Protein 3NYY (pdb70)

B-factor: mean 22.23, std 12.71, range [7.68, 102.56]

InterPro domains:
  IPR011055 Duplicated hybrid motif [G3DSA:2.70.70.10] (121-272)
  IPR011055 Duplicated hybrid motif [SSF51261] (143-265)
  IPR016047 M23ase, beta-sheet core domain [PF01551] (151-251)
  IPR048476 LytM, N-terminal domain [PF21640] (31-117)
  IPR050570 Bacterial cell wall metabolism enzyme [PTHR21666] (142-266)

Nearest PDB structures (foldseek):
  3nyy-assembly1_A-2  TM=1.004E+00  e=1.705E-50  Mediterraneibacter gnavus ATCC 29149
  7e64-assembly1_A  TM=7.659E-01  e=3.074E-07  Campylobacter jejuni
  6jmx-assembly1_A  TM=7.590E-01  e=5.871E-07  Campylobacter jejuni
  6jn7-assembly2_B  TM=7.283E-01  e=4.921E-07  Campylobacter jejuni
  2hsi-assembly1_A  TM=8.141E-01  e=5.490E-06  Pseudomonas aeruginosa PAO1

Foldseek 3Di:
DADPLNCLVDQNQPDVLQQLLDDDPVLVLLLVDPQNLQQSLLQVCCCSVVHDNDDDSDPVSSVVSCVVQVPRPSVVNRSLVSCQLAVLDQAQFWADEPDPDDRDKDWDQPCCCVPPHPCVVNDEIKMDPPQAAPFIWTWARKFFWADFFQDQAFATKTWGQHPSGKIKIKGAHLFADPHDGGDTDHGGHTGGIFAGHNDPHNDHDPDTDIIGIWIWHDDPNDTHTGYNVSSSSSRVVSHHYDHRD

Radius of gyration: 18.39 Å; Cα contacts (8 Å, |Δi|>4): 548; chains: 1; bounding box: 36×37×50 Å

Structure (mmCIF, N/CA/C/O backbone):
data_3NYY
#
_entry.id   3NYY
#
_cell.length_a   91.336
_cell.length_b   61.572
_cell.length_c   52.804
_cell.angle_alpha   90.000
_cell.angle_beta   108.500
_cell.angle_gamma   90.000
#
_symmetry.space_group_name_H-M   'C 1 2 1'
#
loop_
_entity.id
_entity.type
_entity.pdbx_description
1 polymer 'Putative glycyl-glycine endopeptidase lytM'
2 non-polymer 'NONAETHYLENE GLYCOL'
3 non-polymer 'SULFATE ION'
4 water water
#
loop_
_atom_site.group_PDB
_atom_site.id
_atom_site.type_symbol
_atom_site.label_atom_id
_atom_site.label_alt_id
_atom_site.label_comp_id
_atom_site.label_asym_id
_atom_site.label_entity_id
_atom_site.label_seq_id
_atom_site.pdbx_PDB_ins_code
_atom_site.Cartn_x
_atom_site.Cartn_y
_atom_site.Cartn_z
_atom_site.occupancy
_atom_site.B_iso_or_equiv
_atom_site.auth_seq_id
_atom_site.auth_comp_id
_atom_site.auth_asym_id
_atom_site.auth_atom_id
_atom_site.pdbx_PDB_model_num
ATOM 1 N N . GLY A 1 1 ? 31.888 49.187 26.743 1.00 29.20 0 GLY A N 1
ATOM 2 C CA . GLY A 1 1 ? 31.475 48.366 25.567 1.00 24.22 0 GLY A CA 1
ATOM 3 C C . GLY A 1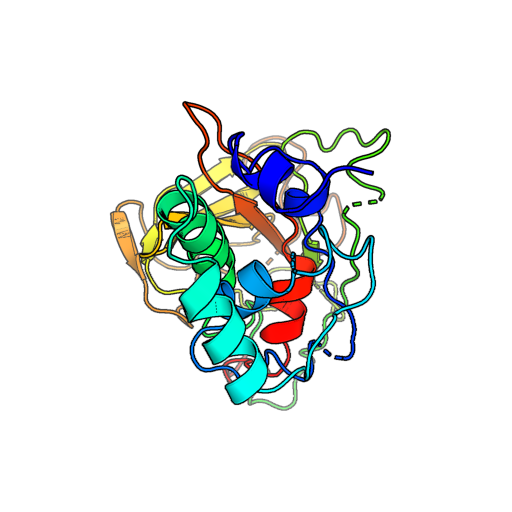 1 ? 30.152 48.847 25.027 1.00 22.69 0 GLY A C 1
ATOM 4 O O . GLY A 1 1 ? 29.567 49.788 25.565 1.00 22.58 0 GLY A O 1
ATOM 5 N N . VAL A 1 2 ? 29.674 48.197 23.970 1.00 19.87 29 VAL A N 1
ATOM 6 C CA . VAL A 1 2 ? 28.364 48.484 23.420 1.00 18.42 29 VAL A CA 1
ATOM 7 C C . VAL A 1 2 ? 27.696 47.128 23.269 1.00 18.77 29 VAL A C 1
ATOM 8 O O . VAL A 1 2 ? 28.176 46.264 22.550 1.00 18.83 29 VAL A O 1
ATOM 12 N N . SER A 1 3 ? 26.588 46.933 23.983 1.00 14.97 30 SER A N 1
ATOM 13 C CA . SER A 1 3 ? 25.940 45.641 24.004 1.00 13.21 30 SER A CA 1
ATOM 14 C C . SER A 1 3 ? 25.172 45.331 22.721 1.00 13.21 30 SER A C 1
ATOM 15 O O . SER A 1 3 ? 24.841 46.249 21.976 1.00 13.50 30 SER A O 1
ATOM 18 N N . GLY A 1 4 ? 24.902 44.049 22.503 1.00 15.40 31 GLY A N 1
ATOM 19 C CA . GLY A 1 4 ? 24.073 43.621 21.405 1.00 13.98 31 GLY A CA 1
ATOM 20 C C . GLY A 1 4 ? 22.731 44.355 21.371 1.00 15.60 31 GLY A C 1
ATOM 21 O O . GLY A 1 4 ? 22.283 44.848 20.325 1.00 15.69 31 GLY A O 1
ATOM 22 N N . PHE A 1 5 ? 22.095 44.488 22.540 1.00 14.40 32 PHE A N 1
ATOM 23 C CA . PHE A 1 5 ? 20.861 45.254 22.617 1.00 12.82 32 PHE A CA 1
ATOM 24 C C . PHE A 1 5 ? 21.052 46.685 22.085 1.00 12.86 32 PHE A C 1
ATOM 25 O O . PHE A 1 5 ? 20.237 47.194 21.325 1.00 16.88 32 PHE A O 1
ATOM 33 N N . GLN A 1 6 ? 22.109 47.348 22.527 1.00 15.55 33 GLN A N 1
ATOM 34 C CA . GLN A 1 6 ? 22.341 48.737 22.111 1.00 14.71 33 GLN A CA 1
ATOM 35 C C . GLN A 1 6 ? 22.567 48.818 20.588 1.00 15.13 33 GLN A C 1
ATOM 36 O O . GLN A 1 6 ? 22.099 49.748 19.949 1.00 16.20 33 GLN A O 1
ATOM 42 N N . ARG A 1 7 ? 23.254 47.828 20.038 1.00 15.54 34 ARG A N 1
ATOM 43 C CA . ARG A 1 7 ? 23.606 47.834 18.631 1.00 13.95 34 ARG A CA 1
ATOM 44 C C . ARG A 1 7 ? 22.348 47.648 17.824 1.00 16.42 34 ARG A C 1
ATOM 45 O O . ARG A 1 7 ? 22.205 48.235 16.772 1.00 17.15 34 ARG A O 1
ATOM 53 N N . LEU A 1 8 ? 21.413 46.886 18.356 1.00 15.13 35 LEU A N 1
ATOM 54 C CA . LEU A 1 8 ? 20.212 46.530 17.635 1.00 17.77 35 LEU A CA 1
ATOM 55 C C . LEU A 1 8 ? 19.235 47.721 17.590 1.00 18.89 35 LEU A C 1
ATOM 56 O O . LEU A 1 8 ? 18.328 47.703 16.773 1.00 21.09 35 LEU A O 1
ATOM 61 N N . GLN A 1 9 ? 19.462 48.764 18.388 1.00 17.18 36 GLN A N 1
ATOM 62 C CA . GLN A 1 9 ? 18.583 49.964 18.423 1.00 19.81 36 GLN A CA 1
ATOM 63 C C . GLN A 1 9 ? 18.843 50.917 17.285 1.00 22.36 36 GLN A C 1
ATOM 64 O O . GLN A 1 9 ? 18.052 51.828 17.071 1.00 25.15 36 GLN A O 1
ATOM 70 N N . LYS A 1 10 ? 19.961 50.735 16.569 1.00 22.82 37 LYS A N 1
ATOM 71 C CA . LYS A 1 10 ? 20.303 51.577 15.410 1.00 22.97 37 LYS A CA 1
ATOM 72 C C . LYS A 1 10 ? 20.436 50.665 14.167 1.00 18.67 37 LYS A C 1
ATOM 73 O O . LYS A 1 10 ? 20.693 49.476 14.291 1.00 16.50 37 LYS A O 1
ATOM 79 N N . PRO A 1 11 ? 20.266 51.220 12.953 1.00 20.98 38 PRO A N 1
ATOM 80 C CA . PRO A 1 11 ? 20.458 50.389 11.763 1.00 17.44 38 PRO A CA 1
ATOM 81 C C . PRO A 1 11 ? 21.829 49.714 11.796 1.00 13.66 38 PRO A C 1
ATOM 82 O O . PRO A 1 11 ? 22.855 50.356 12.148 1.00 15.28 38 PRO A O 1
ATOM 86 N N . VAL A 1 12 ? 21.848 48.417 11.493 1.00 14.88 39 VAL A N 1
ATOM 87 C CA . VAL A 1 12 ? 23.066 47.638 11.737 1.00 14.88 39 VAL A CA 1
ATOM 88 C C . VAL A 1 12 ? 24.040 47.653 10.564 1.00 14.29 39 VAL A C 1
ATOM 89 O O . VAL A 1 12 ? 25.239 47.563 10.769 1.00 12.62 39 VAL A O 1
ATOM 93 N N . VAL A 1 13 ? 23.544 47.817 9.335 1.00 14.86 40 VAL A N 1
ATOM 94 C CA . VAL A 1 13 ? 24.395 47.677 8.130 1.00 12.81 40 VAL A CA 1
ATOM 95 C C . VAL A 1 13 ? 25.601 48.618 8.128 1.00 14.43 40 VAL A C 1
ATOM 96 O O . VAL A 1 13 ? 26.713 48.189 7.787 1.00 17.97 40 VAL A O 1
ATOM 100 N N . SER A 1 14 ? 25.423 49.867 8.548 1.00 14.50 41 SER A N 1
ATOM 101 C CA . SER A 1 14 ? 26.540 50.822 8.576 1.00 15.54 41 SER A CA 1
ATOM 102 C C . SER A 1 14 ? 27.432 50.755 9.807 1.00 16.17 41 SER A C 1
ATOM 103 O O . SER A 1 14 ? 28.438 51.488 9.883 1.00 18.06 41 SER A O 1
ATOM 106 N N . GLN A 1 15 ? 27.136 49.868 10.756 1.00 14.81 42 GLN A N 1
ATOM 107 C CA . GLN A 1 15 ? 28.000 49.741 11.931 1.00 12.18 42 GLN A CA 1
ATOM 108 C C . GLN A 1 15 ? 29.297 49.044 11.513 1.00 12.73 42 GLN A C 1
ATOM 109 O O . GLN A 1 15 ? 29.272 47.981 10.891 1.00 12.87 42 GLN A O 1
ATOM 115 N N . PRO A 1 16 ? 30.441 49.645 11.856 1.00 12.62 43 PRO A N 1
ATOM 116 C CA . PRO A 1 16 ? 31.715 49.068 11.409 1.00 14.44 43 PRO A CA 1
ATOM 117 C C . PRO A 1 16 ? 31.922 47.590 11.771 1.00 15.83 43 PRO A C 1
ATOM 118 O O . PRO A 1 16 ? 32.461 46.829 10.941 1.00 14.41 43 PRO A O 1
ATOM 122 N N . ASP A 1 17 ? 31.519 47.148 12.970 1.00 13.69 44 ASP A N 1
ATOM 123 C CA . ASP A 1 17 ? 31.732 45.755 13.329 1.00 12.47 44 ASP A CA 1
ATOM 124 C C . ASP A 1 17 ? 30.840 44.801 12.498 1.00 13.11 44 ASP A C 1
ATOM 125 O O . ASP A 1 17 ? 31.268 43.708 12.180 1.00 15.02 44 ASP A O 1
ATOM 130 N N . PHE A 1 18 ? 29.629 45.220 12.130 1.00 12.13 45 PHE A N 1
ATOM 131 C CA . PHE A 1 18 ? 28.836 44.431 11.220 1.00 11.11 45 PHE A CA 1
ATOM 132 C C . PHE A 1 18 ? 29.509 44.351 9.844 1.00 10.64 45 PHE A C 1
ATOM 133 O O . PHE A 1 18 ? 29.616 43.273 9.241 1.00 11.58 45 PHE A O 1
ATOM 141 N N . ARG A 1 19 ? 29.960 45.482 9.346 1.00 10.70 46 ARG A N 1
ATOM 142 C CA . ARG A 1 19 ? 30.573 45.488 8.016 1.00 11.17 46 ARG A CA 1
ATOM 143 C C . ARG A 1 19 ? 31.784 44.587 7.931 1.00 11.54 46 ARG A C 1
ATOM 144 O O . ARG A 1 19 ? 32.042 43.969 6.890 1.00 11.79 46 ARG A O 1
ATOM 152 N N . ARG A 1 20 ? 32.529 44.523 9.042 1.00 11.57 47 ARG A N 1
ATOM 153 C CA . ARG A 1 20 ? 33.732 43.682 9.093 1.00 11.98 47 ARG A CA 1
ATOM 154 C C . ARG A 1 20 ? 33.461 42.170 9.092 1.00 13.02 47 ARG A C 1
ATOM 155 O O . ARG A 1 20 ? 34.306 41.395 8.661 1.00 13.31 47 ARG A O 1
ATOM 163 N N . GLN A 1 21 ? 32.282 41.754 9.571 1.00 10.22 48 GLN A N 1
ATOM 164 C CA . GLN A 1 21 ? 31.834 40.353 9.585 1.00 10.19 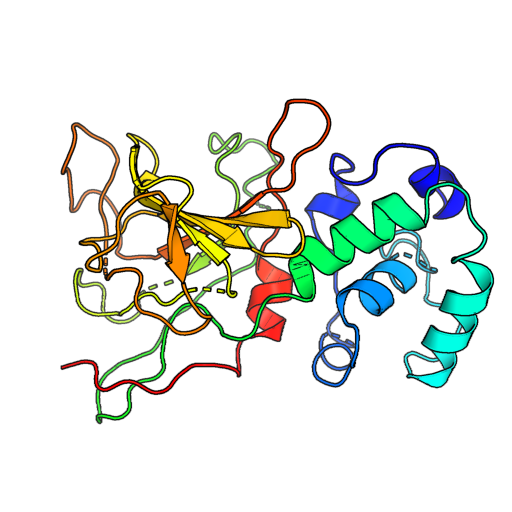48 GLN A CA 1
ATOM 165 C C . GLN A 1 21 ? 32.770 39.458 10.377 1.00 13.63 48 GLN A C 1
ATOM 166 O O . GLN A 1 21 ? 33.345 38.539 9.834 1.00 14.94 48 GLN A O 1
ATOM 172 N N . PRO A 1 22 ? 32.963 39.751 11.675 1.00 13.16 49 PRO A N 1
ATOM 173 C CA . PRO A 1 22 ? 33.989 38.999 12.440 1.00 13.93 49 PRO A CA 1
ATOM 174 C C . PRO A 1 22 ? 33.500 37.573 12.729 1.00 13.91 49 PRO A C 1
ATOM 175 O O . PRO A 1 22 ? 32.581 37.400 13.508 1.00 14.93 49 PRO A O 1
ATOM 179 N N . VAL A 1 23 ? 34.163 36.574 12.161 1.00 14.77 50 VAL A N 1
ATOM 180 C CA . VAL A 1 23 ? 33.746 35.167 12.332 1.00 14.42 50 VAL A CA 1
ATOM 181 C C . VAL A 1 23 ? 34.974 34.344 12.684 1.00 17.73 50 VAL A C 1
ATOM 182 O O . VAL A 1 23 ? 35.870 34.176 11.845 1.00 18.87 50 VAL A O 1
ATOM 186 N N . SER A 1 24 ? 35.010 33.870 13.923 1.00 18.84 51 SER A N 1
ATOM 187 C CA . SER A 1 24 ? 36.044 32.972 14.418 1.00 22.52 51 SER A CA 1
ATOM 188 C C . SER A 1 24 ? 36.113 31.643 13.683 1.00 22.01 51 SER A C 1
ATOM 189 O O . SER A 1 24 ? 35.185 31.225 13.028 1.00 19.94 51 SER A O 1
ATOM 192 N N . GLU A 1 25 ? 37.224 30.936 13.817 1.00 24.32 52 GLU A N 1
ATOM 193 C CA . GLU A 1 25 ? 37.311 29.630 13.135 1.00 26.57 52 GLU A CA 1
ATOM 194 C C . GLU A 1 25 ? 36.283 28.616 13.693 1.00 23.31 52 GLU A C 1
ATOM 195 O O . GLU A 1 25 ? 35.731 27.815 12.929 1.00 24.01 52 GLU A O 1
ATOM 201 N N . THR A 1 26 ? 36.004 28.676 14.995 1.00 23.71 53 THR A N 1
ATOM 202 C CA . THR A 1 26 ? 34.957 27.832 15.624 1.00 26.03 53 THR A CA 1
ATOM 203 C C . THR A 1 26 ? 33.617 28.043 14.932 1.00 25.22 53 THR A C 1
ATOM 204 O O . THR A 1 26 ? 32.916 27.096 14.552 1.00 24.39 53 THR A O 1
ATOM 221 N N . GLN A 1 28 ? 33.257 29.423 11.896 1.00 17.38 55 GLN A N 1
ATOM 222 C CA . GLN A 1 28 ? 33.330 28.992 10.492 1.00 19.69 55 GLN A CA 1
ATOM 223 C C . GLN A 1 28 ? 33.026 27.501 10.335 1.00 20.32 55 GLN A C 1
ATOM 224 O O . GLN A 1 28 ? 32.298 27.108 9.443 1.00 23.62 55 GLN A O 1
ATOM 230 N N . VAL A 1 29 ? 33.555 26.688 11.240 1.00 20.42 56 VAL A N 1
ATOM 231 C CA . VAL A 1 29 ? 33.269 25.267 11.204 1.00 22.61 56 VAL A CA 1
ATOM 232 C C . VAL A 1 29 ? 31.780 25.045 11.425 1.00 22.47 56 VAL A C 1
ATOM 233 O O . VAL A 1 29 ? 31.150 24.274 10.702 1.00 24.00 56 VAL A O 1
ATOM 237 N N . TYR A 1 30 ? 31.203 25.779 12.386 1.00 21.01 57 TYR A N 1
ATOM 238 C CA . TYR A 1 30 ? 29.788 25.584 12.700 1.00 20.02 57 TYR A CA 1
ATOM 239 C C . TYR A 1 30 ? 28.918 25.973 11.526 1.00 19.94 57 TYR A C 1
ATOM 240 O O . TYR A 1 30 ? 27.952 25.282 11.199 1.00 19.54 57 TYR A O 1
ATOM 249 N N . LEU A 1 31 ? 29.241 27.093 10.888 1.00 17.81 58 LEU A N 1
ATOM 250 C CA . LEU A 1 31 ? 28.381 27.651 9.831 1.00 19.10 58 LEU A CA 1
ATOM 251 C C . LEU A 1 31 ? 28.234 26.737 8.622 1.00 22.49 58 LEU A C 1
ATOM 252 O O . LEU A 1 31 ? 27.177 26.701 8.011 1.00 23.07 58 LEU A O 1
ATOM 257 N N . LYS A 1 32 ? 29.255 25.950 8.339 1.00 25.55 59 LYS A N 1
ATOM 258 C CA . LYS A 1 32 ? 29.179 25.019 7.196 1.00 29.77 59 LYS A CA 1
ATOM 259 C C . LYS A 1 32 ? 28.066 23.971 7.344 1.00 29.29 59 LYS A C 1
ATOM 260 O O . LYS A 1 32 ? 27.630 23.406 6.332 1.00 34.31 59 LYS A O 1
ATOM 266 N N . GLN A 1 33 ? 27.650 23.698 8.584 1.00 26.18 60 GLN A N 1
ATOM 267 C CA A GLN A 1 33 ? 26.603 22.705 8.841 0.50 26.47 60 GLN A CA 1
ATOM 268 C CA B GLN A 1 33 ? 26.621 22.697 8.896 0.50 26.59 60 GLN A CA 1
ATOM 269 C C . GLN A 1 33 ? 25.272 23.321 9.257 1.00 24.86 60 GLN A C 1
ATOM 270 O O . GLN A 1 33 ? 24.325 22.607 9.577 1.00 25.30 60 GLN A O 1
ATOM 281 N N . ALA A 1 34 ? 25.177 24.658 9.249 1.00 22.06 61 ALA A N 1
ATOM 282 C CA . ALA A 1 34 ? 24.004 25.325 9.774 1.00 19.64 61 ALA A CA 1
ATOM 283 C C . ALA A 1 34 ? 22.945 25.429 8.695 1.00 20.11 61 ALA A C 1
ATOM 284 O O . ALA A 1 34 ? 23.255 25.814 7.600 1.00 22.49 61 ALA A O 1
ATOM 286 N N . ALA A 1 35 ? 21.692 25.154 9.053 1.00 21.13 62 ALA A N 1
ATOM 287 C CA . ALA A 1 35 ? 20.589 25.266 8.113 1.00 22.84 62 ALA A CA 1
ATOM 288 C C . ALA A 1 35 ? 20.316 26.725 7.735 1.00 21.42 62 ALA A C 1
ATOM 289 O O . ALA A 1 35 ? 19.896 27.014 6.627 1.00 19.27 62 ALA A O 1
ATOM 291 N N . ASP A 1 36 ? 20.542 27.632 8.681 1.00 18.09 63 ASP A N 1
ATOM 292 C CA . ASP A 1 36 ? 20.185 29.059 8.517 1.00 15.00 63 ASP A CA 1
ATOM 293 C C . ASP A 1 36 ? 21.403 29.842 8.983 1.00 14.97 63 ASP A C 1
ATOM 294 O O . ASP A 1 36 ? 21.453 30.338 10.124 1.00 15.04 63 ASP A O 1
ATOM 299 N N . PRO A 1 37 ? 22.424 29.927 8.120 1.00 14.89 64 PRO A N 1
ATOM 300 C CA . PRO A 1 37 ? 23.678 30.536 8.576 1.00 13.13 64 PRO A CA 1
ATOM 301 C C . PRO A 1 37 ? 23.562 32.009 8.897 1.00 12.84 64 PRO A C 1
ATOM 302 O O . PRO A 1 37 ? 24.212 32.463 9.871 1.00 14.06 64 PRO A O 1
ATOM 306 N N . GLY A 1 38 ? 22.729 32.751 8.156 1.00 12.45 65 GLY A N 1
ATOM 307 C CA . GLY A 1 38 ? 22.510 34.171 8.443 1.00 11.04 65 GLY A CA 1
ATOM 308 C C . GLY A 1 38 ? 21.926 34.369 9.844 1.00 13.46 65 GLY A C 1
ATOM 309 O O . GLY A 1 38 ? 22.375 35.232 10.634 1.00 11.84 65 GLY A O 1
ATOM 310 N N . ARG A 1 39 ? 20.931 33.576 10.183 1.00 12.16 66 ARG A N 1
ATOM 311 C CA . ARG A 1 39 ? 20.350 33.646 11.517 1.00 12.86 66 ARG A CA 1
ATOM 312 C C . ARG A 1 39 ? 21.391 33.375 12.584 1.00 14.25 66 ARG A C 1
ATOM 313 O O . ARG A 1 39 ? 21.451 34.106 13.576 1.00 14.68 66 ARG A O 1
ATOM 321 N N . ASP A 1 40 ? 22.138 32.284 12.427 1.00 13.14 67 ASP A N 1
ATOM 322 C CA . ASP A 1 40 ? 23.058 31.831 13.467 1.00 13.54 67 ASP A CA 1
ATOM 323 C C . ASP A 1 40 ? 24.250 32.762 13.643 1.00 14.91 67 ASP A C 1
ATOM 324 O O . ASP A 1 40 ? 24.619 33.074 14.774 1.00 14.45 67 ASP A O 1
ATOM 329 N N . VAL A 1 41 ? 24.782 33.296 12.548 1.00 14.30 68 VAL A N 1
ATOM 330 C CA . VAL A 1 41 ? 25.867 34.286 12.671 1.00 12.74 68 VAL A CA 1
ATOM 331 C C . VAL A 1 41 ? 25.342 35.585 13.316 1.00 12.98 68 VAL A C 1
ATOM 332 O O . VAL A 1 41 ? 26.000 36.211 14.159 1.00 14.21 68 VAL A O 1
ATOM 336 N N . GLY A 1 42 ? 24.121 35.961 12.980 1.00 13.84 69 GLY A N 1
ATOM 337 C CA . GLY A 1 42 ? 23.470 37.108 13.586 1.00 14.07 69 GLY A CA 1
ATOM 338 C C . GLY A 1 42 ? 23.305 36.940 15.089 1.00 12.79 69 GLY A C 1
ATOM 339 O O . GLY A 1 42 ? 23.558 37.868 15.844 1.00 14.02 69 GLY A O 1
ATOM 340 N N . LEU A 1 43 ? 22.893 35.739 15.492 1.00 13.43 70 LEU A N 1
ATOM 341 C CA . LEU A 1 43 ? 22.753 35.419 16.925 1.00 13.72 70 LEU A CA 1
ATOM 342 C C . LEU A 1 43 ? 24.089 35.405 17.652 1.00 14.03 70 LEU A C 1
ATOM 343 O O . LEU A 1 43 ? 24.199 35.863 18.782 1.00 16.07 70 LEU A O 1
ATOM 348 N N . TYR A 1 44 ? 25.094 34.865 17.002 1.00 13.92 71 TYR A N 1
ATOM 349 C CA . TYR A 1 44 ? 26.443 34.849 17.500 1.00 15.63 71 TYR A CA 1
ATOM 350 C C . TYR A 1 44 ? 26.952 36.250 17.754 1.00 14.08 71 TYR A C 1
ATOM 351 O O . TYR A 1 44 ? 27.515 36.512 18.841 1.00 15.64 71 TYR A O 1
ATOM 360 N N . TRP A 1 45 ? 26.713 37.162 16.802 1.00 13.01 72 TRP A N 1
ATOM 361 C CA . TRP A 1 45 ? 27.130 38.559 17.003 1.00 12.46 72 TRP A CA 1
ATOM 362 C C . TRP A 1 45 ? 26.397 39.243 18.137 1.00 13.81 72 TRP A C 1
ATOM 363 O O . TRP A 1 45 ? 26.987 40.034 18.886 1.00 14.15 72 TRP A O 1
ATOM 382 N N . ALA A 1 47 ? 25.048 37.769 20.813 1.00 15.68 74 ALA A N 1
ATOM 383 C CA . ALA A 1 47 ? 25.404 37.160 22.084 1.00 16.16 74 ALA A CA 1
ATOM 384 C C . ALA A 1 47 ? 26.834 37.534 22.498 1.00 16.72 74 ALA A C 1
ATOM 385 O O . ALA A 1 47 ? 27.114 37.535 23.693 1.00 17.53 74 ALA A O 1
ATOM 387 N N . THR A 1 48 ? 27.721 37.809 21.528 1.00 15.47 75 THR A N 1
ATOM 388 C CA . THR A 1 48 ? 29.128 38.159 21.794 1.00 16.88 75 THR A CA 1
ATOM 389 C C . THR A 1 48 ? 29.442 39.659 21.646 1.00 15.46 75 THR A C 1
ATOM 390 O O . THR A 1 48 ? 30.608 40.040 21.723 1.00 18.9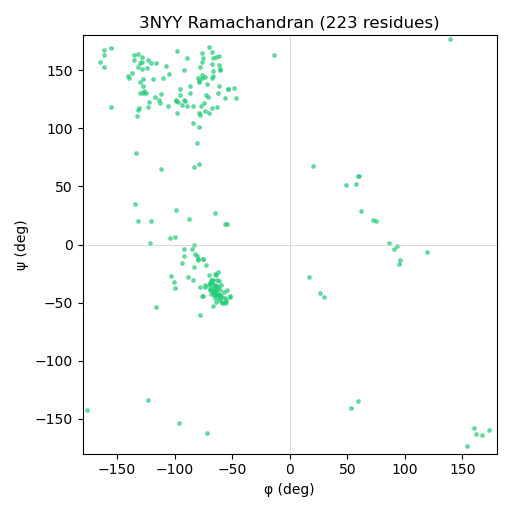8 75 THR A O 1
ATOM 394 N N . ASP A 1 49 ? 28.413 40.490 21.420 1.00 15.68 76 ASP A N 1
ATOM 395 C CA . ASP A 1 49 ? 28.593 41.905 21.105 1.00 16.26 76 ASP A CA 1
ATOM 396 C C . ASP A 1 49 ? 29.655 42.041 19.971 1.00 16.06 76 ASP A C 1
ATOM 397 O O . ASP A 1 49 ? 30.620 42.809 20.090 1.00 17.20 76 ASP A O 1
ATOM 402 N N . PHE A 1 50 ? 29.459 41.291 18.890 1.00 14.00 77 PHE A N 1
ATOM 403 C CA . PHE A 1 50 ? 30.382 41.288 17.730 1.00 14.01 77 PHE A CA 1
ATOM 404 C C . PHE A 1 50 ? 31.811 40.910 18.115 1.00 16.24 77 PHE A C 1
ATOM 405 O O . PHE A 1 50 ? 32.780 41.597 17.765 1.00 18.24 77 PHE A O 1
ATOM 413 N N . GLU A 1 51 ? 31.904 39.788 18.807 1.00 17.02 78 GLU A N 1
ATOM 414 C CA . GLU A 1 51 ? 33.149 39.206 19.289 1.00 17.64 78 GLU A CA 1
ATOM 415 C C . GLU A 1 51 ? 33.911 40.086 20.271 1.00 21.18 78 GLU A C 1
ATOM 416 O O . GLU A 1 51 ? 35.119 39.935 20.408 1.00 22.97 78 GLU A O 1
ATOM 422 N N . ASN A 1 52 ? 33.191 40.915 21.018 1.00 20.02 79 ASN A N 1
ATOM 423 C CA . ASN A 1 52 ? 33.770 41.661 22.132 1.00 20.82 79 ASN A CA 1
ATOM 424 C C . ASN A 1 52 ? 33.646 41.002 23.500 1.00 23.43 79 ASN A C 1
ATOM 425 O O . ASN A 1 52 ? 34.372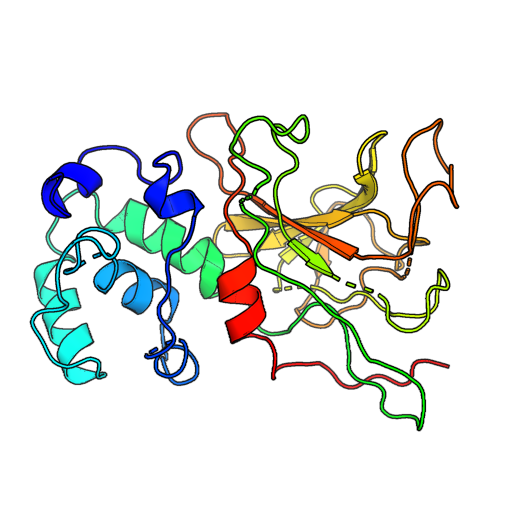 41.382 24.438 1.00 23.48 79 ASN A O 1
ATOM 430 N N . ARG A 1 53 ? 32.765 40.005 23.606 1.00 19.21 80 ARG A N 1
ATOM 431 C CA . ARG A 1 53 ? 32.565 39.224 24.789 1.00 19.57 80 ARG A CA 1
ATOM 432 C C . ARG A 1 53 ? 32.481 37.765 24.414 1.00 19.78 80 ARG A C 1
ATOM 433 O O . ARG A 1 53 ? 32.158 37.399 23.263 1.00 19.54 80 ARG A O 1
ATOM 441 N N . ARG A 1 54 ? 32.734 36.923 25.404 1.00 22.41 81 ARG A N 1
ATOM 442 C CA . ARG A 1 54 ? 32.697 35.474 25.182 1.00 22.48 81 ARG A CA 1
ATOM 443 C C . ARG A 1 54 ? 31.284 35.008 24.865 1.00 24.40 81 ARG A C 1
ATOM 444 O O . ARG A 1 54 ? 30.297 35.600 25.310 1.00 24.61 81 ARG A O 1
ATOM 452 N N . PHE A 1 55 ? 31.180 33.956 24.068 1.00 24.70 82 PHE A N 1
ATOM 453 C CA . PHE A 1 55 ? 29.899 33.385 23.735 1.00 24.22 82 PHE A CA 1
ATOM 454 C C . PHE A 1 55 ? 29.412 32.614 24.967 1.00 25.78 82 PHE A C 1
ATOM 455 O O . PHE A 1 55 ? 30.106 31.717 25.422 1.00 24.45 82 PHE A O 1
ATOM 463 N N . PRO A 1 56 ? 28.230 32.958 25.516 1.00 28.79 83 PRO A N 1
ATOM 464 C CA . PRO A 1 56 ? 27.877 32.351 26.796 1.00 33.06 83 PRO A CA 1
ATOM 465 C C . PRO A 1 56 ? 27.470 30.882 26.743 1.00 35.63 83 PRO A C 1
ATOM 466 O O . PRO A 1 56 ? 27.808 30.142 27.670 1.00 41.73 83 PRO A O 1
ATOM 470 N N . GLY A 1 57 ? 26.769 30.465 25.689 1.00 34.22 84 GLY A N 1
ATOM 471 C CA . GLY A 1 57 ? 26.251 29.095 25.587 1.00 36.26 84 GLY A CA 1
ATOM 472 C C . GLY A 1 57 ? 27.110 28.109 24.799 1.00 36.41 84 GLY A C 1
ATOM 473 O O . GLY A 1 57 ? 28.349 28.250 24.708 1.00 37.19 84 GLY A O 1
ATOM 474 N N . LYS A 1 58 ? 26.445 27.092 24.243 1.00 35.48 85 LYS A N 1
ATOM 475 C CA . LYS A 1 58 ? 27.115 26.085 23.436 1.00 34.19 85 LYS A CA 1
ATOM 476 C C . LYS A 1 58 ? 26.994 26.482 21.983 1.00 32.80 85 LYS A C 1
ATOM 477 O O . LYS A 1 58 ? 25.902 26.865 21.544 1.00 31.47 85 LYS A O 1
ATOM 482 N N . VAL A 1 59 ? 28.103 26.418 21.239 1.00 31.63 86 VAL A N 1
ATOM 483 C CA . VAL A 1 59 ? 28.077 26.702 19.797 1.00 30.24 86 VAL A CA 1
ATOM 484 C C . VAL A 1 59 ? 27.559 25.423 19.136 1.00 33.28 86 VAL A C 1
ATOM 485 O O . VAL A 1 59 ? 28.325 24.540 18.736 1.00 32.69 86 VAL A O 1
ATOM 489 N N . SER A 1 60 ? 26.235 25.338 19.055 1.00 30.63 87 SER A N 1
ATOM 490 C CA . SER A 1 60 ? 25.547 24.126 18.626 1.00 30.41 87 SER A CA 1
ATOM 491 C C . SER A 1 60 ? 24.138 24.496 18.205 1.00 31.46 87 SER A C 1
ATOM 492 O O . SER A 1 60 ? 23.636 25.564 18.591 1.00 25.82 87 SER A O 1
ATOM 495 N N . PRO A 1 61 ? 23.471 23.600 17.459 1.00 30.89 88 PRO A N 1
ATOM 496 C CA . PRO A 1 61 ? 22.096 23.846 17.047 1.00 30.94 88 PRO A CA 1
ATOM 497 C C . PRO A 1 61 ? 21.158 24.220 18.188 1.00 27.87 88 PRO A C 1
ATOM 498 O O . PRO A 1 61 ? 20.354 25.161 18.056 1.00 25.97 88 PRO A O 1
ATOM 502 N N . SER A 1 62 ? 21.234 23.509 19.303 1.00 28.11 89 SER A N 1
ATOM 503 C CA . SER A 1 62 ? 20.344 23.781 20.428 1.00 27.78 89 SER A CA 1
ATOM 504 C C . SER A 1 62 ? 20.683 25.122 21.111 1.00 25.37 89 SER A C 1
ATOM 505 O O . SER A 1 62 ? 19.798 25.807 21.580 1.00 25.80 89 SER A O 1
ATOM 508 N N . GLY A 1 63 ? 21.967 25.465 21.164 1.00 24.71 90 GLY A N 1
ATOM 509 C CA . GLY A 1 63 ? 22.396 26.764 21.700 1.00 23.77 90 GLY A CA 1
ATOM 510 C C . GLY A 1 63 ? 21.820 27.916 20.882 1.00 19.90 90 GLY A C 1
ATOM 511 O O . GLY A 1 63 ? 21.308 28.877 21.434 1.00 20.30 90 GLY A O 1
ATOM 512 N N . PHE A 1 64 ? 21.852 27.779 19.561 1.00 19.21 91 PHE A N 1
ATOM 513 C CA . PHE A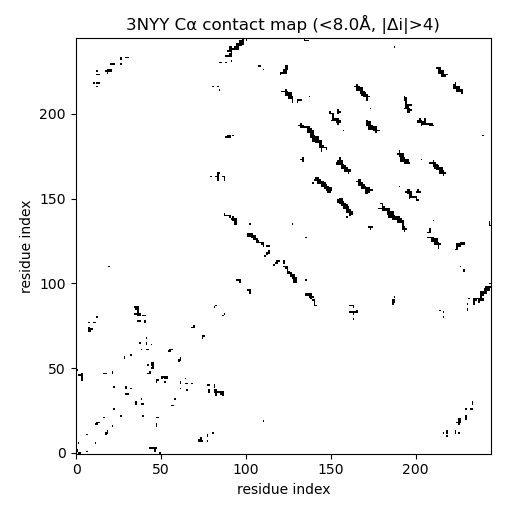 1 64 ? 21.335 28.822 18.669 1.00 17.11 91 PHE A CA 1
ATOM 514 C C . PHE A 1 64 ? 19.838 28.889 18.661 1.00 19.24 91 PHE A C 1
ATOM 515 O O . PHE A 1 64 ? 19.279 29.977 18.608 1.00 16.64 91 PHE A O 1
ATOM 523 N N . GLN A 1 65 ? 19.163 27.750 18.779 1.00 19.26 92 GLN A N 1
ATOM 524 C CA . GLN A 1 65 ? 17.714 27.797 18.861 1.00 19.57 92 GLN A CA 1
ATOM 525 C C . GLN A 1 65 ? 17.225 28.530 20.116 1.00 20.25 92 GLN A C 1
ATOM 526 O O . GLN A 1 65 ? 16.235 29.275 20.084 1.00 18.77 92 GLN A O 1
ATOM 532 N N . LYS A 1 66 ? 17.917 28.300 21.229 1.00 20.53 93 LYS A N 1
ATOM 533 C CA . LYS A 1 66 ? 17.666 29.010 22.472 1.00 21.96 93 LYS A CA 1
ATOM 534 C C . LYS A 1 66 ? 17.839 30.534 22.311 1.00 20.78 93 LYS A C 1
ATOM 535 O O . LYS A 1 66 ? 16.974 31.313 22.707 1.00 20.65 93 LYS A O 1
ATOM 541 N N . LEU A 1 67 ? 18.961 30.937 21.714 1.00 17.91 94 LEU A N 1
ATOM 542 C CA . LEU A 1 67 ? 19.215 32.360 21.424 1.00 17.15 94 LEU A CA 1
ATOM 543 C C . LEU A 1 67 ? 18.172 32.915 20.511 1.00 16.64 94 LEU A C 1
ATOM 544 O O . LEU A 1 67 ? 17.729 34.028 20.700 1.00 17.84 94 LEU A O 1
ATOM 549 N N . TYR A 1 68 ? 17.795 32.168 19.474 1.00 15.85 95 TYR A N 1
ATOM 550 C CA . TYR A 1 68 ? 16.746 32.632 18.579 1.00 17.06 95 TYR A CA 1
ATOM 551 C C . TYR A 1 68 ? 15.423 32.953 19.310 1.00 16.43 95 TYR A C 1
ATOM 552 O O . TYR A 1 68 ? 14.807 34.012 19.101 1.00 16.34 95 TYR A O 1
ATOM 561 N N . ARG A 1 69 ? 15.001 32.058 20.184 1.00 17.91 96 ARG A N 1
ATOM 562 C CA . ARG A 1 69 ? 13.714 32.261 20.880 1.00 21.24 96 ARG A CA 1
ATOM 563 C C . ARG A 1 69 ? 13.722 33.504 21.785 1.00 19.22 96 ARG A C 1
ATOM 564 O O . ARG A 1 69 ? 12.689 34.130 21.996 1.00 22.62 96 ARG A O 1
ATOM 572 N N . GLN A 1 70 ? 14.905 33.879 22.255 1.00 20.07 97 GLN A N 1
ATOM 573 C CA . GLN A 1 70 ? 15.060 35.126 22.992 1.00 23.37 97 GLN A CA 1
ATOM 574 C C . GLN A 1 70 ? 15.096 36.357 22.057 1.00 21.31 97 GLN A C 1
ATOM 575 O O . GLN A 1 70 ? 14.219 37.228 22.095 1.00 21.03 97 GLN A O 1
ATOM 581 N N . TRP A 1 71 ? 16.090 36.380 21.161 1.00 16.77 98 TRP A N 1
ATOM 582 C CA . TRP A 1 71 ? 16.377 37.574 20.357 1.00 16.40 98 TRP A CA 1
ATOM 583 C C . TRP A 1 71 ? 15.279 37.966 19.385 1.00 16.45 98 TRP A C 1
ATOM 584 O O . TRP A 1 71 ? 15.147 39.138 19.053 1.00 16.31 98 TRP A O 1
ATOM 595 N N . ARG A 1 72 ? 14.458 37.008 18.954 1.00 16.65 99 ARG A N 1
ATOM 596 C CA A ARG A 1 72 ? 13.403 37.292 17.986 0.50 16.65 99 ARG A CA 1
ATOM 597 C CA B ARG A 1 72 ? 13.398 37.291 17.977 0.50 17.97 99 ARG A CA 1
ATOM 598 C C . ARG A 1 72 ? 12.344 38.243 18.553 1.00 19.26 99 ARG A C 1
ATOM 599 O O . ARG A 1 72 ? 11.590 38.856 17.820 1.00 24.06 99 ARG A O 1
ATOM 614 N N . ASN A 1 73 ? 12.301 38.347 19.876 1.00 19.80 100 ASN A N 1
ATOM 615 C CA . ASN A 1 73 ? 11.398 39.286 20.540 1.00 23.34 100 ASN A CA 1
ATOM 616 C C . ASN A 1 73 ? 11.800 40.750 20.424 1.00 22.04 100 ASN A C 1
ATOM 617 O O . ASN A 1 73 ? 10.977 41.619 20.681 1.00 24.95 100 ASN A O 1
ATOM 622 N N . GLN A 1 74 ? 13.055 41.024 20.081 1.00 19.45 101 GLN A N 1
ATOM 623 C CA . GLN A 1 74 ? 13.586 42.360 20.114 1.00 19.13 101 GLN A CA 1
ATOM 624 C C . GLN A 1 74 ? 13.047 43.162 18.938 1.00 21.28 101 GLN A C 1
ATOM 625 O O . GLN A 1 74 ? 12.992 42.665 17.808 1.00 18.25 101 GLN A O 1
ATOM 631 N N A THR A 1 75 ? 12.627 44.391 19.222 0.50 19.52 102 THR A N 1
ATOM 632 N N B THR A 1 75 ? 12.734 44.438 19.159 0.50 20.84 102 THR A N 1
ATOM 633 C CA A THR A 1 75 ? 12.416 45.336 18.159 0.50 20.57 102 THR A CA 1
ATOM 634 C CA B THR A 1 75 ? 12.202 45.299 18.094 0.50 22.21 102 THR A CA 1
ATOM 635 C C A THR A 1 75 ? 13.777 45.525 17.520 0.50 18.35 102 THR A C 1
ATOM 636 C C B THR A 1 75 ? 13.044 45.394 16.786 0.50 20.21 102 THR A C 1
ATOM 637 O O A THR A 1 75 ? 14.806 45.617 18.215 0.50 17.66 102 THR A O 1
ATOM 638 O O B THR A 1 75 ? 12.490 45.387 15.660 0.50 18.23 102 THR A O 1
ATOM 645 N N A GLY A 1 76 ? 13.793 45.514 16.193 0.50 19.22 103 GLY A N 1
ATOM 646 N N B GLY A 1 76 ? 14.364 45.447 16.906 0.50 19.54 103 GLY A N 1
ATOM 647 C CA A GLY A 1 76 ? 15.035 45.562 15.450 0.50 18.47 103 GLY A CA 1
ATOM 648 C CA B GLY A 1 76 ? 15.215 45.548 15.714 0.50 19.18 103 GLY A CA 1
ATOM 649 C C A GLY A 1 76 ? 15.475 44.204 14.923 0.50 17.53 103 GLY A C 1
ATOM 650 C C B GLY A 1 76 ? 15.554 44.221 15.029 0.50 18.47 103 GLY A C 1
ATOM 651 O O A GLY A 1 76 ? 16.223 44.143 13.933 0.50 16.47 103 GLY A O 1
ATOM 652 O O B GLY A 1 76 ? 16.279 44.201 14.024 0.50 17.48 103 GLY A O 1
ATOM 653 N N . TRP A 1 77 ? 15.053 43.113 15.574 1.00 15.98 104 TRP A N 1
ATOM 654 C CA . TRP A 1 77 ? 15.430 41.768 15.088 1.00 13.45 104 TRP A CA 1
ATOM 655 C C . TRP A 1 77 ? 15.122 41.560 13.603 1.00 15.74 104 TRP A C 1
ATOM 656 O O . TRP A 1 77 ? 16.009 41.128 12.859 1.00 14.35 104 TRP A O 1
ATOM 667 N N . ASP A 1 78 ? 13.901 41.870 13.198 1.00 16.00 105 ASP A N 1
ATOM 668 C CA . ASP A 1 78 ? 13.478 41.561 11.823 1.00 16.68 105 ASP A CA 1
ATOM 669 C C . ASP A 1 78 ? 14.423 42.175 10.792 1.00 16.02 105 ASP A C 1
ATOM 670 O O . ASP A 1 78 ? 14.904 41.473 9.892 1.00 14.71 105 ASP A O 1
ATOM 675 N N . ALA A 1 79 ? 14.729 43.461 10.943 1.00 15.92 106 ALA A N 1
ATOM 676 C CA . ALA A 1 79 ? 15.628 44.107 9.957 1.00 14.75 106 ALA A CA 1
ATOM 677 C C . ALA A 1 79 ? 17.043 43.546 10.009 1.00 13.61 106 ALA A C 1
ATOM 678 O O . ALA A 1 79 ? 17.685 43.374 8.973 1.00 14.47 106 ALA A O 1
ATOM 680 N N . TYR A 1 80 ? 17.523 43.309 11.226 1.00 11.12 107 TYR A N 1
ATOM 681 C CA . TYR A 1 80 ? 18.850 42.799 11.446 1.00 12.62 107 TYR A CA 1
ATOM 682 C C . TYR A 1 80 ? 19.073 41.424 10.885 1.00 13.37 107 TYR A C 1
ATOM 683 O O . TYR A 1 80 ? 20.068 41.203 10.188 1.00 13.76 107 TYR A O 1
ATOM 692 N N . VAL A 1 81 ? 18.169 40.495 11.179 1.00 13.30 108 VAL A N 1
ATOM 693 C CA . VAL A 1 81 ? 18.344 39.126 10.673 1.00 11.73 108 VAL A CA 1
ATOM 694 C C . VAL A 1 81 ? 18.179 39.090 9.126 1.00 14.54 108 VAL A C 1
ATOM 695 O O . VAL A 1 81 ? 18.810 38.272 8.450 1.00 12.80 108 VAL A O 1
ATOM 699 N N . GLN A 1 82 ? 17.358 39.986 8.588 1.00 12.87 109 GLN A N 1
ATOM 700 C CA . GLN A 1 82 ? 17.208 40.056 7.130 1.00 12.36 109 GLN A CA 1
ATOM 701 C C . GLN A 1 82 ? 18.553 40.460 6.523 1.00 12.01 109 GLN A C 1
ATOM 702 O O . GLN A 1 82 ? 18.935 39.888 5.492 1.00 12.58 109 GLN A O 1
ATOM 708 N N . SER A 1 83 ? 19.281 41.424 7.149 1.00 12.61 110 SER A N 1
ATOM 709 C CA . SER A 1 83 ? 20.589 41.826 6.656 1.00 11.80 110 SER A CA 1
ATOM 710 C C . SER A 1 83 ? 21.598 40.666 6.711 1.00 12.70 110 SER A C 1
ATOM 711 O O . SER A 1 83 ? 22.338 40.435 5.742 1.00 11.93 110 SER A O 1
ATOM 714 N N . CYS A 1 84 ? 21.610 39.928 7.827 1.00 11.34 111 CYS A N 1
ATOM 715 C CA . CYS A 1 84 ? 22.492 38.771 7.975 1.00 10.70 111 CYS A CA 1
ATOM 716 C C . CYS A 1 84 ? 22.154 37.710 6.918 1.00 10.25 111 CYS A C 1
ATOM 717 O O . CYS A 1 84 ? 23.068 37.207 6.253 1.00 12.16 111 CYS A O 1
ATOM 720 N N . ARG A 1 85 ? 20.874 37.390 6.752 1.00 10.90 112 ARG A N 1
ATOM 721 C CA . ARG A 1 85 ? 20.494 36.394 5.749 1.00 10.84 112 ARG A CA 1
ATOM 722 C C . ARG A 1 85 ? 20.760 36.860 4.308 1.00 11.54 112 ARG A C 1
ATOM 723 O O . ARG A 1 85 ? 21.103 36.061 3.432 1.00 10.49 112 ARG A O 1
ATOM 731 N N . ALA A 1 86 ? 20.670 38.171 4.062 1.00 11.28 113 ALA A N 1
ATOM 732 C CA . ALA A 1 86 ? 20.932 38.699 2.714 1.00 11.68 113 ALA A CA 1
ATOM 733 C C . ALA A 1 86 ? 22.396 38.402 2.322 1.00 11.55 113 ALA A C 1
ATOM 734 O O . ALA A 1 86 ? 22.666 38.134 1.155 1.00 12.88 113 ALA A O 1
ATOM 736 N N . ILE A 1 87 ? 23.343 38.467 3.264 1.00 9.79 114 ILE A N 1
ATOM 737 C CA . ILE A 1 87 ? 24.745 38.168 2.999 1.00 9.49 114 ILE A CA 1
ATOM 738 C C . ILE A 1 87 ? 24.991 36.661 2.865 1.00 12.17 114 ILE A C 1
ATOM 739 O O . ILE A 1 87 ? 25.718 36.225 1.979 1.00 12.67 114 ILE A O 1
ATOM 744 N N . TRP A 1 88 ? 24.400 35.892 3.779 1.00 9.82 115 TRP A N 1
ATOM 745 C CA . TRP A 1 88 ? 24.802 34.491 4.016 1.00 11.12 115 TRP A CA 1
ATOM 746 C C . TRP A 1 88 ? 23.900 33.474 3.339 1.00 11.45 115 TRP A C 1
ATOM 747 O O . TRP A 1 88 ? 24.410 32.465 2.865 1.00 15.02 115 TRP A O 1
ATOM 758 N N . ASN A 1 89 ? 22.589 33.703 3.281 1.00 11.05 116 ASN A N 1
ATOM 759 C CA . ASN A 1 89 ? 21.662 32.610 2.977 1.00 12.71 116 ASN A CA 1
ATOM 760 C C . ASN A 1 89 ? 21.452 32.264 1.507 1.00 11.61 116 ASN A C 1
ATOM 761 O O . ASN A 1 89 ? 20.938 31.164 1.196 1.00 13.58 116 ASN A O 1
ATOM 766 N N . ASP A 1 90 ? 21.797 33.192 0.611 1.00 11.35 117 ASP A N 1
ATOM 767 C CA . ASP A 1 90 ? 21.620 32.988 -0.824 1.00 11.81 117 ASP A CA 1
ATOM 768 C C . ASP A 1 90 ? 22.842 32.382 -1.511 1.00 11.18 117 ASP A C 1
ATOM 769 O O . ASP A 1 90 ? 22.739 32.003 -2.693 1.00 13.22 117 ASP A O 1
ATOM 774 N N . VAL A 1 91 ? 23.975 32.287 -0.825 1.00 11.63 118 VAL A N 1
ATOM 775 C CA . VAL A 1 91 ? 25.210 31.797 -1.424 1.00 11.24 118 VAL A CA 1
ATOM 776 C C . VAL A 1 91 ? 25.180 30.293 -1.494 1.00 11.45 118 VAL A C 1
ATOM 777 O O . VAL A 1 91 ? 25.243 29.599 -0.453 1.00 13.71 118 VAL A O 1
ATOM 781 N N . LYS A 1 92 ? 25.129 29.797 -2.723 1.00 10.24 119 LYS A N 1
ATOM 782 C CA . LYS A 1 92 ? 25.185 28.355 -3.033 1.00 11.49 119 LYS A CA 1
ATOM 783 C C . LYS A 1 92 ? 26.586 27.918 -3.486 1.00 11.24 119 LYS A C 1
ATOM 784 O O . LYS A 1 92 ? 27.009 26.817 -3.176 1.00 10.97 119 LYS A O 1
ATOM 790 N N . TYR A 1 93 ? 27.318 28.807 -4.162 1.00 10.63 120 TYR A N 1
ATOM 791 C CA . TYR A 1 93 ? 28.627 28.490 -4.716 1.00 10.51 120 TYR A CA 1
ATOM 792 C C . TYR A 1 93 ? 29.662 29.605 -4.501 1.00 10.32 120 TYR A C 1
ATOM 793 O O . TYR A 1 93 ? 29.321 30.796 -4.444 1.00 11.39 120 TYR A O 1
ATOM 802 N N . PHE A 1 94 ? 30.913 29.176 -4.345 1.00 11.11 121 PHE A N 1
ATOM 803 C CA . PHE A 1 94 ? 32.072 30.050 -4.487 1.00 11.10 121 PHE A CA 1
ATOM 804 C C . PHE A 1 94 ? 32.038 30.588 -5.944 1.00 13.39 121 PHE A C 1
ATOM 805 O O . PHE A 1 94 ? 31.528 29.921 -6.841 1.00 12.03 121 PHE A O 1
ATOM 813 N N . PRO A 1 95 ? 32.564 31.803 -6.207 1.00 10.54 122 PRO A N 1
ATOM 814 C CA . PRO A 1 95 ? 32.450 32.378 -7.545 1.00 11.02 122 PRO A CA 1
ATOM 815 C C . PRO A 1 95 ? 33.378 31.806 -8.627 1.00 13.61 122 PRO A C 1
ATOM 816 O O . PRO A 1 95 ? 33.169 32.094 -9.805 1.00 13.43 122 PRO A O 1
ATOM 820 N N . ILE A 1 96 ? 34.375 31.023 -8.228 1.00 12.39 123 ILE A N 1
ATOM 821 C CA . ILE A 1 96 ? 35.319 30.445 -9.193 1.00 11.10 123 ILE A CA 1
ATOM 822 C C . ILE A 1 96 ? 35.121 28.930 -9.220 1.00 12.25 123 ILE A C 1
ATOM 823 O O . ILE A 1 96 ? 35.241 28.272 -8.180 1.00 14.09 123 ILE A O 1
ATOM 828 N N . PRO A 1 97 ? 34.798 28.376 -10.400 1.00 13.58 124 PRO A N 1
ATOM 829 C CA . PRO A 1 97 ? 34.639 26.934 -10.498 1.00 14.86 124 PRO A CA 1
ATOM 830 C C . PRO A 1 97 ? 35.920 26.175 -10.284 1.00 16.87 124 PRO A C 1
ATOM 831 O O . PRO A 1 97 ? 37.018 26.754 -10.410 1.00 15.61 124 PRO A O 1
ATOM 835 N N . GLN A 1 98 ? 35.791 24.888 -9.955 1.00 16.80 125 GLN A N 1
ATOM 836 C CA . GLN A 1 98 ? 36.952 23.987 -9.962 1.00 19.50 125 GLN A CA 1
ATOM 837 C C . GLN A 1 98 ? 37.018 23.343 -11.353 1.00 19.75 125 GLN A C 1
ATOM 838 O O . GLN A 1 98 ? 35.994 23.147 -12.033 1.00 19.57 125 GLN A O 1
ATOM 844 N N . SER A 1 99 ? 38.228 23.006 -11.782 1.00 21.42 126 SER A N 1
ATOM 845 C CA A SER A 1 99 ? 38.454 22.419 -13.093 0.50 22.44 126 SER A CA 1
ATOM 846 C CA B SER A 1 99 ? 38.438 22.424 -13.096 0.50 21.65 126 SER A CA 1
ATOM 847 C C . SER A 1 99 ? 38.149 20.911 -13.127 1.00 24.72 126 SER A C 1
ATOM 848 O O . SER A 1 99 ? 38.636 20.164 -12.290 1.00 27.21 126 SER A O 1
ATOM 853 N N . LEU A 1 100 ? 37.321 20.488 -14.089 1.00 29.24 127 LEU A N 1
ATOM 854 C CA . LEU A 1 100 ? 37.045 19.052 -14.340 1.00 31.85 127 LEU A CA 1
ATOM 855 C C . LEU A 1 100 ? 38.202 18.439 -15.113 1.00 37.01 127 LEU A C 1
ATOM 856 O O . LEU A 1 100 ? 38.529 17.270 -14.916 1.00 38.95 127 LEU A O 1
ATOM 861 N N . ASP A 1 101 ? 38.773 19.223 -16.027 1.00 39.28 128 ASP A N 1
ATOM 862 C CA . ASP A 1 101 ? 39.953 18.813 -16.804 1.00 43.21 128 ASP A CA 1
ATOM 863 C C . ASP A 1 101 ? 41.210 18.919 -15.908 1.00 45.89 128 ASP A C 1
ATOM 864 O O . ASP A 1 101 ? 41.158 19.518 -14.838 1.00 47.41 128 ASP A O 1
ATOM 869 N N . ASP A 1 102 ? 42.318 18.304 -16.311 1.00 48.89 129 ASP A N 1
ATOM 870 C CA . ASP A 1 102 ? 43.576 18.398 -15.543 1.00 49.95 129 ASP A CA 1
ATOM 871 C C . ASP A 1 102 ? 44.253 19.750 -15.836 1.00 48.58 129 ASP A C 1
ATOM 872 O O . ASP A 1 102 ? 45.308 19.802 -16.485 1.00 50.12 129 ASP A O 1
ATOM 874 N N . THR A 1 103 ? 43.639 20.837 -15.361 1.00 45.23 130 THR A N 1
ATOM 875 C CA . THR A 1 103 ? 44.110 22.192 -15.644 1.00 41.63 130 THR A CA 1
ATOM 876 C C . THR A 1 103 ? 44.177 22.992 -14.332 1.00 39.37 130 THR A C 1
ATOM 877 O O . THR A 1 103 ? 43.469 22.692 -13.359 1.00 37.84 130 THR A O 1
ATOM 881 N N . GLU A 1 104 ? 45.064 23.986 -14.301 1.00 33.41 131 GLU A N 1
ATOM 882 C CA . GLU A 1 104 ? 45.200 24.862 -13.140 1.00 31.74 131 GLU A CA 1
ATOM 883 C C . GLU A 1 104 ? 43.877 25.548 -12.765 1.00 26.57 131 GLU A C 1
ATOM 884 O O . GLU A 1 104 ? 43.281 26.209 -13.604 1.00 23.58 131 GLU A O 1
ATOM 890 N N . ASP A 1 105 ? 43.441 25.414 -11.511 1.00 23.46 132 ASP A N 1
ATOM 891 C CA . ASP A 1 105 ? 42.275 26.174 -11.048 1.00 21.37 132 ASP A CA 1
ATOM 892 C C . ASP A 1 105 ? 42.507 26.874 -9.712 1.00 20.49 132 ASP A C 1
ATOM 893 O O . ASP A 1 105 ? 41.547 27.268 -9.035 1.00 19.75 132 ASP A O 1
ATOM 898 N N . LYS A 1 106 ? 43.771 27.076 -9.350 1.00 20.80 133 LYS A N 1
ATOM 899 C CA . LYS A 1 106 ? 44.099 27.621 -8.027 1.00 20.32 133 LYS A CA 1
ATOM 900 C C . LYS A 1 106 ? 43.892 29.136 -8.000 1.00 18.31 133 LYS A C 1
ATOM 901 O O . LYS A 1 106 ? 44.134 29.839 -8.979 1.00 20.84 133 LYS A O 1
ATOM 907 N N . ILE A 1 107 ? 43.355 29.580 -6.869 1.00 18.30 134 ILE A N 1
ATOM 908 C CA A ILE A 1 107 ? 43.199 30.997 -6.578 0.50 16.17 134 ILE A CA 1
ATOM 909 C CA B ILE A 1 107 ? 43.171 30.992 -6.570 0.50 16.48 134 ILE A CA 1
ATOM 910 C C . ILE A 1 107 ? 43.650 31.236 -5.139 1.00 17.40 134 ILE A C 1
ATOM 911 O O . ILE A 1 107 ? 43.794 30.298 -4.342 1.00 18.89 134 ILE A O 1
ATOM 920 N N . SER A 1 108 ? 43.859 32.495 -4.804 1.00 16.19 135 SER A N 1
ATOM 921 C CA A SER A 1 108 ? 44.311 32.885 -3.467 0.50 14.83 135 SER A CA 1
ATOM 922 C CA B SER A 1 108 ? 44.282 32.861 -3.460 0.50 15.56 135 SER A CA 1
ATOM 923 C C . SER A 1 108 ? 43.596 34.161 -3.105 1.00 13.58 135 SER A C 1
ATOM 924 O O . SER A 1 108 ? 43.327 34.975 -3.988 1.00 14.09 135 SER A O 1
ATOM 929 N N . TYR A 1 109 ? 43.269 34.317 -1.818 1.00 12.60 136 TYR A N 1
ATOM 930 C CA . TYR A 1 109 ? 42.599 35.511 -1.337 1.00 11.83 136 TYR A CA 1
ATOM 931 C C . TYR A 1 109 ? 42.763 35.628 0.163 1.00 14.03 136 TYR A C 1
ATOM 932 O O . TYR A 1 109 ? 42.913 34.611 0.869 1.00 13.87 136 TYR A O 1
ATOM 941 N N . VAL A 1 110 ? 42.722 36.873 0.632 1.00 11.95 137 VAL A N 1
ATOM 942 C CA . VAL A 1 110 ? 42.860 37.205 2.045 1.00 10.68 137 VAL A CA 1
ATOM 943 C C . VAL A 1 110 ? 41.750 38.163 2.458 1.00 11.91 137 VAL A C 1
ATOM 944 O O . VAL A 1 110 ? 41.041 38.726 1.618 1.00 12.30 137 VAL A O 1
ATOM 948 N N . ASP A 1 111 ? 41.560 38.284 3.753 1.00 11.22 138 ASP A N 1
ATOM 949 C CA . ASP A 1 111 ? 40.652 39.279 4.343 1.00 10.17 138 ASP A CA 1
ATOM 950 C C . ASP A 1 111 ? 41.360 40.620 4.353 1.00 13.61 138 ASP A C 1
ATOM 951 O O . ASP A 1 111 ? 42.179 40.900 5.234 1.00 16.52 138 ASP A O 1
ATOM 956 N N . SER A 1 112 ? 41.017 41.467 3.403 1.00 12.29 139 SER A N 1
ATOM 957 C CA . SER A 1 112 ? 41.668 42.784 3.275 1.00 14.28 139 SER A CA 1
ATOM 958 C C . SER A 1 112 ? 40.852 43.924 3.861 1.00 13.85 139 SER A C 1
ATOM 959 O O . SER A 1 112 ? 41.222 45.094 3.710 1.00 14.80 139 SER A O 1
ATOM 962 N N . TRP A 1 113 ? 39.740 43.601 4.517 1.00 14.13 140 TRP A N 1
ATOM 963 C CA . TRP A 1 113 ? 38.766 44.584 4.951 1.00 12.96 140 TRP A CA 1
ATOM 964 C C . TRP A 1 113 ? 39.382 45.689 5.809 1.00 18.05 140 TRP A C 1
ATOM 965 O O . TRP A 1 113 ? 39.175 46.865 5.557 1.00 17.55 140 TRP A O 1
ATOM 989 N N . PHE A 1 115 ? 42.507 46.548 6.112 1.00 28.04 142 PHE A N 1
ATOM 990 C CA . PHE A 1 115 ? 43.551 47.232 5.374 1.00 32.46 142 PHE A CA 1
ATOM 991 C C . PHE A 1 115 ? 42.845 48.289 4.471 1.00 35.08 142 PHE A C 1
ATOM 992 O O . PHE A 1 115 ? 43.229 49.456 4.449 1.00 36.81 142 PHE A O 1
ATOM 1000 N N . GLU A 1 116 ? 41.760 47.892 3.800 1.00 37.54 143 GLU A N 1
ATOM 1001 C CA . GLU A 1 116 ? 41.012 48.780 2.874 1.00 41.38 143 GLU A CA 1
ATOM 1002 C C . GLU A 1 116 ? 40.245 49.920 3.545 1.00 45.56 143 GLU A C 1
ATOM 1003 O O . GLU A 1 116 ? 40.181 51.027 2.990 1.00 46.85 143 GLU A O 1
ATOM 1009 N N . ARG A 1 117 ? 39.641 49.645 4.705 1.00 47.96 144 ARG A N 1
ATOM 1010 C CA . ARG A 1 117 ? 38.853 50.664 5.434 1.00 53.36 144 ARG A CA 1
ATOM 1011 C C . ARG A 1 117 ? 39.709 51.804 6.002 1.00 58.98 144 ARG A C 1
ATOM 1012 O O . ARG A 1 117 ? 39.321 52.968 5.899 1.00 60.39 144 ARG A O 1
ATOM 1020 N N . ASN A 1 118 ? 40.865 51.461 6.575 1.00 65.36 145 ASN A N 1
ATOM 1021 C CA . ASN A 1 118 ? 41.765 52.428 7.234 1.00 69.87 145 ASN A CA 1
ATOM 1022 C C . ASN A 1 118 ? 42.775 53.018 6.247 1.00 73.59 145 ASN A C 1
ATOM 1023 O O . ASN A 1 118 ? 43.613 52.297 5.699 1.00 74.21 145 ASN A O 1
ATOM 1028 N N . TYR A 1 119 ? 42.710 54.343 6.085 1.00 77.51 146 TYR A N 1
ATOM 1029 C CA . TYR A 1 119 ? 43.266 55.076 4.924 1.00 80.44 146 TYR A CA 1
ATOM 1030 C C . TYR A 1 119 ? 43.521 54.241 3.651 1.00 79.07 146 TYR A C 1
ATOM 1031 O O . TYR A 1 119 ? 44.662 54.002 3.244 1.00 79.93 146 TYR A O 1
ATOM 1040 N N . GLY A 1 120 ? 42.417 53.796 3.053 1.00 76.57 147 GLY A N 1
ATOM 1041 C CA . GLY A 1 120 ? 42.416 53.238 1.705 1.00 74.56 147 GLY A CA 1
ATOM 1042 C C . GLY A 1 120 ? 41.697 54.230 0.806 1.00 72.95 147 GLY A C 1
ATOM 1043 O O . GLY A 1 120 ? 40.728 54.870 1.233 1.00 73.12 147 GLY A O 1
ATOM 1044 N N . GLY A 1 121 ? 42.176 54.373 -0.432 1.00 70.45 148 GLY A N 1
ATOM 1045 C CA . GLY A 1 121 ? 41.484 55.176 -1.452 1.00 67.61 148 GLY A CA 1
ATOM 1046 C C . GLY A 1 121 ? 40.459 54.345 -2.221 1.00 64.22 148 GLY A C 1
ATOM 1047 O O . GLY A 1 121 ? 40.080 54.699 -3.343 1.00 64.95 148 GLY A O 1
ATOM 1048 N N . LYS A 1 122 ? 40.006 53.241 -1.616 1.00 58.64 149 LYS A N 1
ATOM 1049 C CA . LYS A 1 122 ? 39.042 52.321 -2.233 1.00 53.24 149 LYS A CA 1
ATOM 1050 C C . LYS A 1 122 ? 37.628 52.608 -1.715 1.00 46.37 149 LYS A C 1
ATOM 1051 O O . LYS A 1 122 ? 36.806 51.688 -1.646 1.00 38.15 149 LYS A O 1
ATOM 1053 N N . ARG A 1 123 ? 37.339 53.868 -1.348 1.00 39.72 150 ARG A N 1
ATOM 1054 C CA . ARG A 1 123 ? 36.090 54.169 -0.644 1.00 34.23 150 ARG A CA 1
ATOM 1055 C C . ARG A 1 123 ? 34.878 53.848 -1.507 1.00 30.50 150 ARG A C 1
ATOM 1056 O O . ARG A 1 123 ? 34.711 54.395 -2.587 1.00 27.67 150 ARG A O 1
ATOM 1059 N N . GLY A 1 124 ? 34.071 52.922 -1.019 1.00 23.99 151 GLY A N 1
ATOM 1060 C CA . GLY A 1 124 ? 32.901 52.423 -1.721 1.00 22.74 151 GLY A CA 1
ATOM 1061 C C . GLY A 1 124 ? 33.164 51.214 -2.593 1.00 18.47 151 GLY A C 1
ATOM 1062 O O . GLY A 1 124 ? 32.214 50.697 -3.198 1.00 19.40 151 GLY A O 1
ATOM 1063 N N . HIS A 1 125 ? 34.437 50.805 -2.680 1.00 16.89 152 HIS A N 1
ATOM 1064 C CA . HIS A 1 125 ? 34.905 49.720 -3.551 1.00 16.22 152 HIS A CA 1
ATOM 1065 C C . HIS A 1 125 ? 35.568 48.590 -2.760 1.00 16.45 152 HIS A C 1
ATOM 1066 O O . HIS A 1 125 ? 36.321 47.772 -3.306 1.00 16.11 152 HIS A O 1
ATOM 1073 N N . GLU A 1 126 ? 35.270 48.536 -1.472 1.00 14.80 153 GLU A N 1
ATOM 1074 C CA . GLU A 1 126 ? 35.905 47.575 -0.568 1.00 12.64 153 GLU A CA 1
ATOM 1075 C C . GLU A 1 126 ? 35.279 46.206 -0.816 1.00 12.01 153 GLU A C 1
ATOM 1076 O O . GLU A 1 126 ? 34.063 46.089 -1.024 1.00 12.34 153 GLU A O 1
ATOM 1082 N N . GLY A 1 127 ? 36.081 45.149 -0.740 1.00 12.33 154 GLY A N 1
ATOM 1083 C CA . GLY A 1 127 ? 35.564 43.791 -0.959 1.00 11.05 154 GLY A CA 1
ATOM 1084 C C . GLY A 1 127 ? 36.648 42.769 -0.732 1.00 12.75 154 GLY A C 1
ATOM 1085 O O . GLY A 1 127 ? 37.458 42.945 0.200 1.00 13.31 154 GLY A O 1
ATOM 1086 N N . THR A 1 128 ? 36.646 41.727 -1.551 1.00 10.52 155 THR A N 1
ATOM 1087 C CA . THR A 1 128 ? 37.660 40.663 -1.498 1.00 12.75 155 THR A CA 1
ATOM 1088 C C . THR A 1 128 ? 38.183 40.466 -2.917 1.00 13.19 155 THR A C 1
ATOM 1089 O O . THR A 1 128 ? 37.436 40.347 -3.864 1.00 11.64 155 THR A O 1
ATOM 1093 N N . ASP A 1 129 ? 39.502 40.469 -3.042 1.00 10.96 156 ASP A N 1
ATOM 1094 C CA . ASP A 1 129 ? 40.204 40.235 -4.310 1.00 11.20 156 ASP A CA 1
ATOM 1095 C C . ASP A 1 129 ? 40.660 38.801 -4.422 1.00 13.27 156 ASP A C 1
ATOM 1096 O O . ASP A 1 129 ? 41.482 38.333 -3.643 1.00 14.05 156 ASP A O 1
ATOM 1101 N N . ILE A 1 130 ? 40.074 38.078 -5.363 1.00 11.14 157 ILE A N 1
ATOM 1102 C CA . ILE A 1 130 ? 40.367 36.680 -5.559 1.00 9.90 157 ILE A CA 1
ATOM 1103 C C . ILE A 1 130 ? 41.387 36.582 -6.722 1.00 11.58 157 ILE A C 1
ATOM 1104 O O . ILE A 1 130 ? 41.061 36.815 -7.915 1.00 12.75 157 ILE A O 1
ATOM 1117 N N . ALA A 1 132 ? 44.164 35.236 -9.361 1.00 14.22 159 ALA A N 1
ATOM 1118 C CA . ALA A 1 132 ? 44.518 34.107 -10.236 1.00 14.66 159 ALA A CA 1
ATOM 1119 C C . ALA A 1 132 ? 45.969 33.585 -9.952 1.00 18.48 159 ALA A C 1
ATOM 1120 O O . ALA A 1 132 ? 46.914 34.375 -9.933 1.00 22.85 159 ALA A O 1
ATOM 1122 N N . GLU A 1 133 ? 46.104 32.260 -9.810 1.00 18.12 160 GLU A N 1
ATOM 1123 C CA . GLU A 1 133 ? 47.389 31.553 -9.808 1.00 22.92 160 GLU A CA 1
ATOM 1124 C C . GLU A 1 133 ? 48.026 31.655 -11.209 1.00 23.39 160 GLU A C 1
ATOM 1125 O O . GLU A 1 133 ? 49.166 32.079 -11.354 1.00 25.76 160 GLU A O 1
ATOM 1131 N N . LYS A 1 134 ? 47.267 31.270 -12.233 1.00 22.37 161 LYS A N 1
ATOM 1132 C CA . LYS A 1 134 ? 47.665 31.474 -13.642 1.00 21.27 161 LYS A CA 1
ATOM 1133 C C . LYS A 1 134 ? 47.252 32.913 -14.026 1.00 22.15 161 LYS A C 1
ATOM 1134 O O . LYS A 1 134 ? 46.067 33.156 -14.224 1.00 19.01 161 LYS A O 1
ATOM 1140 N N . ASN A 1 135 ? 48.208 33.841 -14.111 1.00 22.16 162 ASN A N 1
ATOM 1141 C CA . ASN A 1 135 ? 47.925 35.282 -14.261 1.00 24.42 162 ASN A CA 1
ATOM 1142 C C . ASN A 1 135 ? 47.664 35.612 -15.724 1.00 24.41 162 ASN A C 1
ATOM 1143 O O . ASN A 1 135 ? 48.438 36.309 -16.382 1.00 25.07 162 ASN A O 1
ATOM 1148 N N . THR A 1 136 ? 46.549 35.080 -16.227 1.00 19.81 163 THR A N 1
ATOM 1149 C CA A THR A 1 136 ? 46.165 35.296 -17.609 0.50 22.35 163 THR A CA 1
ATOM 1150 C CA B THR A 1 136 ? 46.159 35.259 -17.621 0.50 21.57 163 THR A CA 1
ATOM 1151 C C . THR A 1 136 ? 44.668 35.555 -17.662 1.00 19.83 163 THR A C 1
ATOM 1152 O O . THR A 1 136 ? 43.899 34.851 -17.020 1.00 17.58 163 THR A O 1
ATOM 1159 N N . PRO A 1 137 ? 44.263 36.591 -18.412 1.00 17.22 164 PRO A N 1
ATOM 1160 C CA . PRO A 1 137 ? 42.848 36.884 -18.517 1.00 15.20 164 PRO A CA 1
ATOM 1161 C C . PRO A 1 137 ? 42.062 35.948 -19.433 1.00 17.79 164 PRO A C 1
ATOM 1162 O O . PRO A 1 137 ? 42.637 35.307 -20.302 1.00 19.33 164 PRO A O 1
ATOM 1166 N N . GLY A 1 138 ? 40.764 35.853 -19.216 1.00 16.56 165 GLY A N 1
ATOM 1167 C CA . GLY A 1 138 ? 39.925 35.039 -20.093 1.00 16.48 165 GLY A CA 1
ATOM 1168 C C . GLY A 1 138 ? 40.043 33.539 -19.906 1.00 18.19 165 GLY A C 1
ATOM 1169 O O . GLY A 1 138 ? 39.703 32.776 -20.824 1.00 22.00 165 GLY A O 1
ATOM 1170 N N . TYR A 1 139 ? 40.541 33.115 -18.756 1.00 14.92 166 TYR A N 1
ATOM 1171 C CA . TYR A 1 139 ? 40.817 31.714 -18.463 1.00 16.60 166 TYR A CA 1
ATOM 1172 C C . TYR A 1 139 ? 39.962 31.139 -17.324 1.00 17.17 166 TYR A C 1
ATOM 1173 O O . TYR A 1 139 ? 39.309 30.120 -17.510 1.00 18.13 166 TYR A O 1
ATOM 1182 N N . TYR A 1 140 ? 39.971 31.794 -16.163 1.00 14.46 167 TYR A N 1
ATOM 1183 C CA . TYR A 1 140 ? 39.119 31.393 -15.050 1.00 12.75 167 TYR A CA 1
ATOM 1184 C C . TYR A 1 140 ? 37.687 31.853 -15.280 1.00 13.12 167 TYR A C 1
ATOM 1185 O O . TYR A 1 140 ? 37.424 33.055 -15.391 1.00 13.51 167 TYR A O 1
ATOM 1194 N N . PRO A 1 141 ? 36.717 30.918 -15.346 1.00 11.74 168 PRO A N 1
ATOM 1195 C CA . PRO A 1 141 ? 35.330 31.382 -15.352 1.00 12.44 168 PRO A CA 1
ATOM 1196 C C . PRO A 1 141 ? 34.935 32.003 -14.015 1.00 12.52 168 PRO A C 1
ATOM 1197 O O . PRO A 1 141 ? 35.550 31.693 -12.981 1.00 12.64 168 PRO A O 1
ATOM 1201 N N . VAL A 1 142 ? 33.943 32.880 -14.069 1.00 12.50 169 VAL A N 1
ATOM 1202 C CA . VAL A 1 142 ? 33.315 33.501 -12.902 1.00 11.01 169 VAL A CA 1
ATOM 1203 C C . VAL A 1 142 ? 31.842 33.148 -12.995 1.00 12.55 169 VAL A C 1
ATOM 1204 O O . VAL A 1 142 ? 31.195 33.402 -14.009 1.00 12.62 169 VAL A O 1
ATOM 1208 N N . VAL A 1 143 ? 31.332 32.502 -11.936 1.00 12.71 170 VAL A N 1
ATOM 1209 C CA . VAL A 1 143 ? 29.956 32.091 -11.846 1.00 10.72 170 VAL A CA 1
ATOM 1210 C C . VAL A 1 143 ? 29.256 32.806 -10.712 1.00 12.41 170 VAL A C 1
ATOM 1211 O O . VAL A 1 143 ? 29.875 33.286 -9.750 1.00 10.57 170 VAL A O 1
ATOM 1215 N N . SER A 1 144 ? 27.945 32.906 -10.826 1.00 12.80 171 SER A N 1
ATOM 1216 C CA . SER A 1 144 ? 27.140 33.626 -9.853 1.00 11.97 171 SER A CA 1
ATOM 1217 C C . SER A 1 144 ? 27.077 32.818 -8.567 1.00 11.08 171 SER A C 1
ATOM 1218 O O . SER A 1 144 ? 26.730 31.643 -8.576 1.00 12.12 171 SER A O 1
ATOM 1229 N N . THR A 1 146 ? 24.936 33.251 -6.278 1.00 11.30 173 THR A N 1
ATOM 1230 C CA . THR A 1 146 ? 23.525 33.242 -5.869 1.00 12.18 173 THR A CA 1
ATOM 1231 C C . THR A 1 146 ? 22.590 33.191 -7.069 1.00 12.18 173 THR A C 1
ATOM 1232 O O . THR A 1 146 ? 22.975 33.499 -8.196 1.00 13.01 173 THR A O 1
ATOM 1236 N N . ASP A 1 147 ? 21.335 32.838 -6.819 1.00 11.18 174 ASP A N 1
ATOM 1237 C CA . ASP A 1 147 ? 20.307 33.127 -7.777 1.00 14.20 174 ASP A CA 1
ATOM 1238 C C . ASP A 1 147 ? 20.170 34.646 -7.785 1.00 14.12 174 ASP A C 1
ATOM 1239 O O . ASP A 1 147 ? 20.638 35.339 -6.867 1.00 13.18 174 ASP A O 1
ATOM 1244 N N . GLY A 1 148 ? 19.494 35.160 -8.791 1.00 14.33 175 GLY A N 1
ATOM 1245 C CA . GLY A 1 148 ? 19.144 36.576 -8.779 1.00 14.64 175 GLY A CA 1
ATOM 1246 C C . GLY A 1 148 ? 18.814 37.135 -10.123 1.00 15.07 175 GLY A C 1
ATOM 1247 O O . GLY A 1 148 ? 18.374 36.386 -11.020 1.00 15.78 175 GLY A O 1
ATOM 1248 N N . VAL A 1 149 ? 18.943 38.455 -10.247 1.00 14.66 176 VAL A N 1
ATOM 1249 C CA . VAL A 1 149 ? 18.616 39.176 -11.488 1.00 14.80 176 VAL A CA 1
ATOM 1250 C C . VAL A 1 149 ? 19.811 40.053 -11.791 1.00 15.92 176 VAL A C 1
ATOM 1251 O O . VAL A 1 149 ? 20.407 40.613 -10.872 1.00 14.81 176 VAL A O 1
ATOM 1255 N N . VAL A 1 150 ? 20.185 40.144 -13.060 1.00 13.77 177 VAL A N 1
ATOM 1256 C CA . VAL A 1 150 ? 21.249 41.048 -13.498 1.00 14.97 177 VAL A CA 1
ATOM 1257 C C . VAL A 1 150 ? 20.727 42.477 -13.374 1.00 14.81 177 VAL A C 1
ATOM 1258 O O . VAL A 1 150 ? 19.790 42.868 -14.077 1.00 16.15 177 VAL A O 1
ATOM 1262 N N . THR A 1 151 ? 21.313 43.233 -12.458 1.00 13.12 178 THR A N 1
ATOM 1263 C CA A THR A 1 151 ? 20.933 44.599 -12.097 0.50 12.58 178 THR A CA 1
ATOM 1264 C CA B THR A 1 151 ? 20.853 44.589 -12.206 0.50 14.48 178 THR A CA 1
ATOM 1265 C C . THR A 1 151 ? 21.761 45.664 -12.793 1.00 14.92 178 THR A C 1
ATOM 1266 O O . THR A 1 151 ? 21.248 46.742 -13.112 1.00 17.82 178 THR A O 1
ATOM 1273 N N . GLU A 1 152 ? 23.070 45.392 -1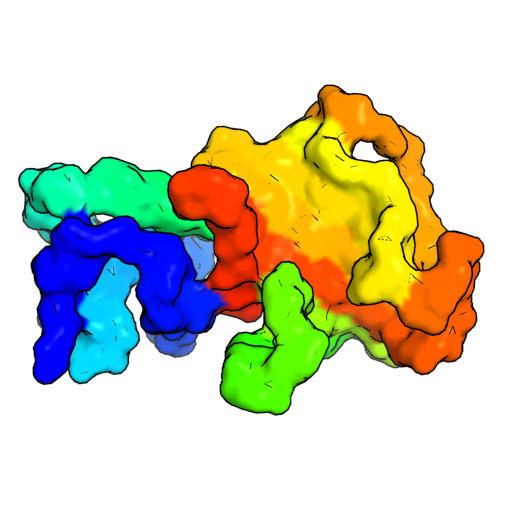2.944 1.00 14.51 179 GLU A N 1
ATOM 1274 C CA A GLU A 1 152 ? 23.949 46.287 -13.680 0.50 14.86 179 GLU A CA 1
ATOM 1275 C CA B GLU A 1 152 ? 23.965 46.292 -13.667 0.50 14.56 179 GLU A CA 1
ATOM 1276 C C . GLU A 1 152 ? 24.894 45.467 -14.532 1.00 13.11 179 GLU A C 1
ATOM 1277 O O . GLU A 1 152 ? 25.289 44.344 -14.152 1.00 13.33 179 GLU A O 1
ATOM 1288 N N . LYS A 1 153 ? 25.267 46.019 -15.680 1.00 13.94 180 LYS A N 1
ATOM 1289 C CA . LYS A 1 153 ? 26.220 45.371 -16.572 1.00 13.12 180 LYS A CA 1
ATOM 1290 C C . LYS A 1 153 ? 26.883 46.427 -17.424 1.00 14.84 180 LYS A C 1
ATOM 1291 O O . LYS A 1 153 ? 26.212 47.144 -18.178 1.00 17.47 180 LYS A O 1
ATOM 1297 N N . GLY A 1 154 ? 28.187 46.550 -17.281 1.00 12.85 181 GLY A N 1
ATOM 1298 C CA . GLY A 1 154 ? 28.954 47.476 -18.127 1.00 14.44 181 GLY A CA 1
ATOM 1299 C C . GLY A 1 154 ? 30.210 47.956 -17.471 1.00 14.55 181 GLY A C 1
ATOM 1300 O O . GLY A 1 154 ? 30.574 47.517 -16.390 1.00 14.83 181 GLY A O 1
ATOM 1301 N N . TRP A 1 155 ? 30.864 48.907 -18.132 1.00 14.71 182 TRP A N 1
ATOM 1302 C CA . TRP A 1 155 ? 32.116 49.410 -17.673 1.00 14.23 182 TRP A CA 1
ATOM 1303 C C . TRP A 1 155 ? 31.965 50.412 -16.531 1.00 14.85 182 TRP A C 1
ATOM 1304 O O . TRP A 1 155 ? 31.112 51.300 -16.591 1.00 16.87 182 TRP A O 1
ATOM 1315 N N . LEU A 1 156 ? 32.860 50.306 -15.571 1.00 15.15 183 LEU A N 1
ATOM 1316 C CA . LEU A 1 156 ? 33.158 51.399 -14.621 1.00 17.35 183 LEU A CA 1
ATOM 1317 C C . LEU A 1 156 ? 34.653 51.655 -14.623 1.00 21.14 183 LEU A C 1
ATOM 1318 O O . LEU A 1 156 ? 35.430 50.715 -14.728 1.00 20.79 183 LEU A O 1
ATOM 1323 N N . GLU A 1 157 ? 35.087 52.925 -14.515 1.00 22.08 184 GLU A N 1
ATOM 1324 C CA A GLU A 1 157 ? 36.534 53.221 -14.498 0.50 23.14 184 GLU A CA 1
ATOM 1325 C CA B GLU A 1 157 ? 36.532 53.207 -14.517 0.50 23.33 184 GLU A CA 1
ATOM 1326 C C . GLU A 1 157 ? 37.284 52.396 -13.443 1.00 22.01 184 GLU A C 1
ATOM 1327 O O . GLU A 1 157 ? 38.337 51.833 -13.731 1.00 26.16 184 GLU A O 1
ATOM 1338 N N . LYS A 1 158 ? 36.730 52.310 -12.225 1.00 20.49 185 LYS A N 1
ATOM 1339 C CA . LYS A 1 158 ? 37.395 51.609 -11.096 1.00 22.05 185 LYS A CA 1
ATOM 1340 C C . LYS A 1 158 ? 37.029 50.118 -10.938 1.00 23.84 185 LYS A C 1
ATOM 1341 O O . LYS A 1 158 ? 37.526 49.435 -10.020 1.00 25.51 185 LYS A O 1
ATOM 1347 N N . GLY A 1 159 ? 36.113 49.642 -11.757 1.00 17.38 186 GLY A N 1
ATOM 1348 C CA . GLY A 1 159 ? 35.758 48.228 -11.753 1.00 14.07 186 GLY A CA 1
ATOM 1349 C C . GLY A 1 159 ? 35.966 47.525 -13.091 1.00 13.82 186 GLY A C 1
ATOM 1350 O O . GLY A 1 159 ? 35.699 46.340 -13.221 1.00 14.00 186 GLY A O 1
ATOM 1351 N N . GLY A 1 160 ? 36.462 48.238 -14.101 1.00 14.70 187 GLY A N 1
ATOM 1352 C CA . GLY A 1 160 ? 36.491 47.625 -15.455 1.00 13.28 187 GLY A CA 1
ATOM 1353 C C . GLY A 1 160 ? 35.145 47.098 -15.889 1.00 13.29 187 GLY A C 1
ATOM 1354 O O . GLY A 1 160 ? 34.091 47.700 -15.638 1.00 12.71 187 GLY A O 1
ATOM 1355 N N . TRP A 1 161 ? 35.162 45.940 -16.549 1.00 11.19 188 TRP A N 1
ATOM 1356 C CA . TRP A 1 161 ? 33.923 45.269 -16.938 1.00 11.23 188 TRP A CA 1
ATOM 1357 C C . TRP A 1 161 ? 33.380 44.593 -15.679 1.00 12.80 188 TRP A C 1
ATOM 1358 O O . TRP A 1 161 ? 33.990 43.644 -15.130 1.00 14.04 188 TRP A O 1
ATOM 1369 N N . ARG A 1 162 ? 32.261 45.105 -15.193 1.00 12.36 189 ARG A N 1
ATOM 1370 C CA . ARG A 1 162 ? 31.625 44.577 -14.024 1.00 9.30 189 ARG A CA 1
ATOM 1371 C C . ARG A 1 162 ? 30.196 44.178 -14.313 1.00 11.07 189 ARG A C 1
ATOM 1372 O O . ARG A 1 162 ? 29.568 44.609 -15.287 1.00 11.10 189 ARG A O 1
ATOM 1380 N N . ILE A 1 163 ? 29.715 43.310 -13.455 1.00 10.00 190 ILE A N 1
ATOM 1381 C CA . ILE A 1 163 ? 28.332 42.873 -13.509 1.00 9.42 190 ILE A CA 1
ATOM 1382 C C . ILE A 1 163 ? 27.841 42.796 -12.074 1.00 11.21 190 ILE A C 1
ATOM 1383 O O . ILE A 1 163 ? 28.584 42.380 -11.183 1.00 11.12 190 ILE A O 1
ATOM 1388 N N . GLY A 1 164 ? 26.569 43.169 -11.874 1.00 12.00 191 GLY A N 1
ATOM 1389 C CA . GLY A 1 164 ? 25.953 43.161 -10.554 1.00 13.42 191 GLY A CA 1
ATOM 1390 C C . GLY A 1 164 ? 24.672 42.334 -10.560 1.00 12.20 191 GLY A C 1
ATOM 1391 O O . GLY A 1 164 ? 23.843 42.485 -11.442 1.00 12.25 191 GLY A O 1
ATOM 1392 N N . ILE A 1 165 ? 24.553 41.434 -9.587 1.00 11.12 192 ILE A N 1
ATOM 1393 C CA . ILE A 1 165 ? 23.407 40.543 -9.430 1.00 11.10 192 ILE A CA 1
ATOM 1394 C C . ILE A 1 165 ? 22.733 40.878 -8.098 1.00 11.57 192 ILE A C 1
ATOM 1395 O O . ILE A 1 165 ? 23.343 40.826 -7.033 1.00 11.76 192 ILE A O 1
ATOM 1400 N N . THR A 1 166 ? 21.436 41.140 -8.150 1.00 10.68 193 THR A N 1
ATOM 1401 C CA . THR A 1 166 ? 20.646 41.305 -6.963 1.00 11.73 193 THR A CA 1
ATOM 1402 C C . THR A 1 166 ? 20.030 39.962 -6.618 1.00 12.43 193 THR A C 1
ATOM 1403 O O . THR A 1 166 ? 19.273 39.379 -7.421 1.00 14.60 193 THR A O 1
ATOM 1407 N N . ALA A 1 167 ? 20.364 39.484 -5.427 1.00 11.82 194 ALA A N 1
ATOM 1408 C CA . ALA A 1 167 ? 20.016 38.136 -4.981 1.00 13.13 194 ALA A CA 1
ATOM 1409 C C . ALA A 1 167 ? 18.632 38.219 -4.304 1.00 15.26 194 ALA A C 1
ATOM 1410 O O . ALA A 1 167 ? 18.210 39.313 -3.913 1.00 15.55 194 ALA A O 1
ATOM 1412 N N . PRO A 1 168 ? 17.938 37.084 -4.178 1.00 15.40 195 PRO A N 1
ATOM 1413 C CA . PRO A 1 168 ? 16.526 37.148 -3.737 1.00 17.25 195 PRO A CA 1
ATOM 1414 C C . PRO A 1 168 ? 16.279 37.731 -2.348 1.00 14.82 195 PRO A C 1
ATOM 1415 O O . PRO A 1 168 ? 15.234 38.336 -2.108 1.00 15.68 195 PRO A O 1
ATOM 1419 N N . THR A 1 169 ? 17.220 37.541 -1.417 1.00 13.07 196 THR A N 1
ATOM 1420 C CA . THR A 1 169 ? 17.113 38.078 -0.066 1.00 14.20 196 THR A CA 1
ATOM 1421 C C . THR A 1 169 ? 17.496 39.556 0.030 1.00 15.32 196 THR A C 1
ATOM 1422 O O . THR A 1 169 ? 17.253 40.192 1.069 1.00 19.02 196 THR A O 1
ATOM 1426 N N . GLY A 1 170 ? 18.061 40.102 -1.060 1.00 14.36 197 GLY A N 1
ATOM 1427 C CA . GLY A 1 170 ? 18.214 41.543 -1.225 1.00 15.00 197 GLY A CA 1
ATOM 1428 C C . GLY A 1 170 ? 19.617 42.106 -1.367 1.00 14.62 197 GLY A C 1
ATOM 1429 O O . GLY A 1 170 ? 19.786 43.303 -1.602 1.00 15.40 197 GLY A O 1
ATOM 1430 N N . ALA A 1 171 ? 20.616 41.275 -1.206 1.00 12.76 198 ALA A N 1
ATOM 1431 C CA . ALA A 1 171 ? 21.973 41.767 -1.381 1.00 11.96 198 ALA A CA 1
ATOM 1432 C C . ALA A 1 171 ? 22.343 41.912 -2.852 1.00 11.62 198 ALA A C 1
ATOM 1433 O O . ALA A 1 171 ? 21.796 41.250 -3.723 1.00 13.57 198 ALA A O 1
ATOM 1435 N N . TYR A 1 172 ? 23.270 42.832 -3.103 1.00 11.48 199 TYR A N 1
ATOM 1436 C CA . TYR A 1 172 ? 23.814 43.070 -4.439 1.00 11.13 199 TYR A CA 1
ATOM 1437 C C . TYR A 1 172 ? 25.225 42.478 -4.447 1.00 10.68 199 TYR A C 1
ATOM 1438 O O . TYR A 1 172 ? 26.091 42.910 -3.686 1.00 11.85 199 TYR A O 1
ATOM 1447 N N . PHE A 1 173 ? 25.444 41.496 -5.323 1.00 10.04 200 PHE A N 1
ATOM 1448 C CA . PHE A 1 173 ? 26.748 40.870 -5.505 1.00 9.47 200 PHE A CA 1
ATOM 1449 C C . PHE A 1 173 ? 27.426 41.488 -6.710 1.00 9.60 200 PHE A C 1
ATOM 1450 O O . PHE A 1 173 ? 26.876 41.484 -7.808 1.00 11.13 200 PHE A O 1
ATOM 1458 N N . TYR A 1 174 ? 28.638 42.009 -6.497 1.00 10.40 201 TYR A N 1
ATOM 1459 C CA . TYR A 1 174 ? 29.362 42.798 -7.459 1.00 10.18 201 TYR A CA 1
ATOM 1460 C C . TYR A 1 174 ? 30.586 42.069 -7.920 1.00 11.74 201 TYR A C 1
ATOM 1461 O O . TYR A 1 174 ? 31.384 41.687 -7.083 1.00 10.98 201 TYR A O 1
ATOM 1470 N N . TYR A 1 175 ? 30.718 41.878 -9.239 1.00 10.19 202 TYR A N 1
ATOM 1471 C CA . TYR A 1 175 ? 31.817 41.096 -9.831 1.00 10.34 202 TYR A CA 1
ATOM 1472 C C . TYR A 1 175 ? 32.526 42.014 -10.806 1.00 9.73 202 TYR A C 1
ATOM 1473 O O . TYR A 1 175 ? 31.929 42.465 -11.793 1.00 10.14 202 TYR A O 1
ATOM 1482 N N . ALA A 1 176 ? 33.805 42.290 -10.561 1.00 9.70 203 ALA A N 1
ATOM 1483 C CA . ALA A 1 176 ? 34.553 43.306 -11.307 1.00 9.93 203 ALA A CA 1
ATOM 1484 C C . ALA A 1 176 ? 35.892 42.823 -11.893 1.00 10.07 203 ALA A C 1
ATOM 1485 O O . ALA A 1 176 ? 36.426 41.758 -11.539 1.00 11.00 203 ALA A O 1
ATOM 1487 N N . HIS A 1 177 ? 36.350 43.608 -12.876 1.00 10.68 204 HIS A N 1
ATOM 1488 C CA . HIS A 1 177 ? 37.604 43.427 -13.640 1.00 11.98 204 HIS A CA 1
ATOM 1489 C C . HIS A 1 177 ? 37.570 42.272 -14.625 1.00 11.14 204 HIS A C 1
ATOM 1490 O O . HIS A 1 177 ? 38.646 41.816 -15.066 1.00 11.90 204 HIS A O 1
ATOM 1497 N N . LEU A 1 178 ? 36.355 41.845 -15.009 1.00 10.44 205 LEU A N 1
ATOM 1498 C CA . LEU A 1 178 ? 36.164 40.738 -15.940 1.00 9.74 205 LEU A CA 1
ATOM 1499 C C . LEU A 1 178 ? 36.824 41.040 -17.314 1.00 11.31 205 LEU A C 1
ATOM 1500 O O . LEU A 1 178 ? 36.846 42.201 -17.785 1.00 12.36 205 LEU A O 1
ATOM 1505 N N . ASP A 1 179 ? 37.262 39.988 -17.986 1.00 10.94 206 ASP A N 1
ATOM 1506 C CA . ASP A 1 179 ? 37.824 40.132 -19.332 1.00 11.95 206 ASP A CA 1
ATOM 1507 C C . ASP A 1 179 ? 36.691 40.144 -20.334 1.00 12.86 206 ASP A C 1
ATOM 1508 O O . ASP A 1 179 ? 36.776 40.768 -21.413 1.00 13.41 206 ASP A O 1
ATOM 1513 N N . SER A 1 180 ? 35.619 39.436 -20.008 1.00 13.30 207 SER A N 1
ATOM 1514 C CA . SER A 1 180 ? 34.468 39.359 -20.875 1.00 10.64 207 SER A CA 1
ATOM 1515 C C . SER A 1 180 ? 33.262 38.896 -20.093 1.00 11.58 207 SER A C 1
ATOM 1516 O O . SER A 1 180 ? 33.402 38.389 -18.953 1.00 12.00 207 SER A O 1
ATOM 1519 N N . TYR A 1 181 ? 32.086 39.039 -20.713 1.00 13.34 208 TYR A N 1
ATOM 1520 C CA . TYR A 1 181 ? 30.814 38.624 -20.133 1.00 12.72 208 TYR A CA 1
ATOM 1521 C C . TYR A 1 181 ? 30.217 37.371 -20.774 1.00 13.31 208 TYR A C 1
ATOM 1522 O O . TYR A 1 181 ? 30.447 37.088 -21.975 1.00 12.84 208 TYR A O 1
ATOM 1531 N N . ALA A 1 182 ? 29.410 36.672 -19.978 1.00 12.63 209 ALA A N 1
ATOM 1532 C CA . ALA A 1 182 ? 28.494 35.662 -20.486 1.00 14.96 209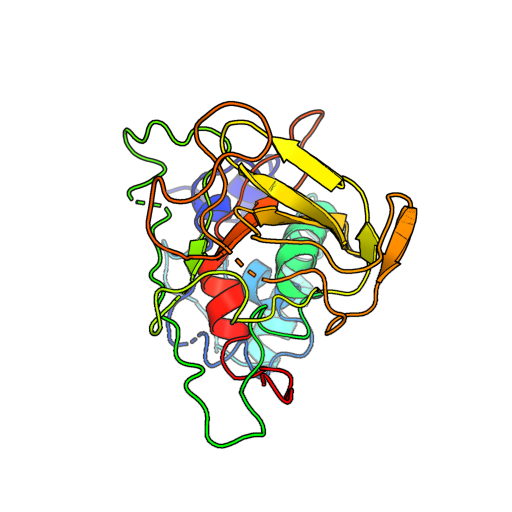 ALA A CA 1
ATOM 1533 C C . ALA A 1 182 ? 27.391 36.382 -21.263 1.00 15.98 209 ALA A C 1
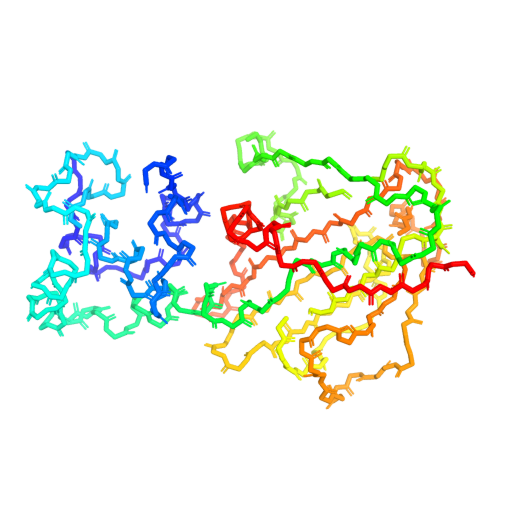ATOM 1534 O O . ALA A 1 182 ? 27.293 37.623 -21.193 1.00 14.76 209 ALA A O 1
ATOM 1536 N N . GLU A 1 183 ? 26.542 35.635 -21.993 1.00 16.94 210 GLU A N 1
ATOM 1537 C CA A GLU A 1 183 ? 25.432 36.227 -22.763 0.50 18.69 210 GLU A CA 1
ATOM 1538 C CA B GLU A 1 183 ? 25.455 36.235 -22.783 0.50 18.68 210 GLU A CA 1
ATOM 1539 C C . GLU A 1 183 ? 24.292 36.582 -21.840 1.00 20.07 210 GLU A C 1
ATOM 1540 O O . GLU A 1 183 ? 23.364 35.801 -21.654 1.00 22.22 210 GLU A O 1
ATOM 1551 N N . LEU A 1 184 ? 24.391 37.756 -21.227 1.00 16.46 211 LEU A N 1
ATOM 1552 C CA . LEU A 1 184 ? 23.452 38.219 -20.217 1.00 17.43 211 LEU A CA 1
ATOM 1553 C C . LEU A 1 184 ? 23.194 39.711 -20.414 1.00 18.86 211 LEU A C 1
ATOM 1554 O O . LEU A 1 184 ? 24.093 40.476 -20.817 1.00 20.81 211 LEU A O 1
ATOM 1559 N N . GLU A 1 185 ? 21.961 40.108 -20.132 1.00 19.16 212 GLU A N 1
ATOM 1560 C CA . GLU A 1 185 ? 21.580 41.503 -20.182 1.00 20.57 212 GLU A CA 1
ATOM 1561 C C . GLU A 1 185 ? 20.881 41.854 -18.899 1.00 19.57 212 GLU A C 1
ATOM 1562 O O . GLU A 1 185 ? 20.345 40.972 -18.215 1.00 18.41 212 GLU A O 1
ATOM 1568 N N . LYS A 1 186 ? 20.906 43.141 -18.570 1.00 19.92 213 LYS A N 1
ATOM 1569 C CA . LYS A 1 186 ? 20.153 43.647 -17.452 1.00 19.77 213 LYS A CA 1
ATOM 1570 C C . LYS A 1 186 ? 18.748 43.158 -17.492 1.00 19.25 213 LYS A C 1
ATOM 1571 O O . LYS A 1 186 ? 18.113 43.197 -18.566 1.00 19.31 213 LYS A O 1
ATOM 1577 N N . GLY A 1 187 ? 18.258 42.705 -16.337 1.00 16.64 214 GLY A N 1
ATOM 1578 C CA . GLY A 1 187 ? 16.900 42.157 -16.220 1.00 17.26 214 GLY A CA 1
ATOM 1579 C C . GLY A 1 187 ? 16.806 40.647 -16.333 1.00 17.99 214 GLY A C 1
ATOM 1580 O O . GLY A 1 187 ? 15.789 40.076 -15.962 1.00 20.48 214 GLY A O 1
ATOM 1581 N N . ASP A 1 188 ? 17.843 39.989 -16.851 1.00 15.88 215 ASP A N 1
ATOM 1582 C CA . ASP A 1 188 ? 17.844 38.540 -17.006 1.00 16.18 215 ASP A CA 1
ATOM 1583 C C . ASP A 1 188 ? 17.968 37.862 -15.647 1.00 18.93 215 ASP A C 1
ATOM 1584 O O . ASP A 1 188 ? 18.746 38.280 -14.800 1.00 15.88 215 ASP A O 1
ATOM 1589 N N . PRO A 1 189 ? 17.209 36.795 -15.439 1.00 17.71 216 PRO A N 1
ATOM 1590 C CA . PRO A 1 189 ? 17.347 35.984 -14.260 1.00 17.68 216 PRO A CA 1
ATOM 1591 C C . PRO A 1 189 ? 18.588 35.096 -14.380 1.00 18.42 216 PRO A C 1
ATOM 1592 O O . PRO A 1 189 ? 18.905 34.642 -15.472 1.00 22.03 216 PRO A O 1
ATOM 1596 N N . VAL A 1 190 ? 19.260 34.838 -13.261 1.00 15.95 217 VAL A N 1
ATOM 1597 C CA . VAL A 1 190 ? 20.371 33.903 -13.182 1.00 15.09 217 VAL A CA 1
ATOM 1598 C C . VAL A 1 190 ? 20.113 32.911 -12.027 1.00 13.94 217 VAL A C 1
ATOM 1599 O O . VAL A 1 190 ? 19.425 33.243 -11.037 1.00 15.99 217 VAL A O 1
ATOM 1603 N N . LYS A 1 191 ? 20.650 31.707 -12.182 1.00 14.62 218 LYS A N 1
ATOM 1604 C CA . LYS A 1 191 ? 20.712 30.721 -11.133 1.00 14.34 218 LYS A CA 1
ATOM 1605 C C . LYS A 1 191 ? 22.140 30.657 -10.631 1.00 11.90 218 LYS A C 1
ATOM 1606 O O . LYS A 1 191 ? 23.124 30.846 -11.384 1.00 13.33 218 LYS A O 1
ATOM 1612 N N . ALA A 1 192 ? 22.280 30.381 -9.327 1.00 12.51 219 ALA A N 1
ATOM 1613 C CA . ALA A 1 192 ? 23.611 30.169 -8.745 1.00 10.46 219 ALA A CA 1
ATOM 1614 C C . ALA A 1 192 ? 24.360 29.111 -9.527 1.00 13.91 219 ALA A C 1
ATOM 1615 O O . ALA A 1 192 ? 23.793 28.063 -9.899 1.00 14.03 219 ALA A O 1
ATOM 1617 N N . GLY A 1 193 ? 25.610 29.401 -9.839 1.00 13.03 220 GLY A N 1
ATOM 1618 C CA . GLY A 1 193 ? 26.458 28.539 -10.669 1.00 15.10 220 GLY A CA 1
ATOM 1619 C C . GLY A 1 193 ? 26.497 28.896 -12.143 1.00 13.73 220 GLY A C 1
ATOM 1620 O O . GLY A 1 193 ? 27.370 28.421 -12.865 1.00 14.65 220 GLY A O 1
ATOM 1621 N N . ASP A 1 194 ? 25.580 29.755 -12.585 1.00 13.23 221 ASP A N 1
ATOM 1622 C CA . ASP A 1 194 ? 25.579 30.218 -13.988 1.00 14.48 221 ASP A CA 1
ATOM 1623 C C . ASP A 1 194 ? 26.793 31.080 -14.282 1.00 12.37 221 ASP A C 1
ATOM 1624 O O . ASP A 1 194 ? 27.171 31.907 -13.472 1.00 13.00 221 ASP A O 1
ATOM 1629 N N . LEU A 1 195 ? 27.323 30.928 -15.488 1.00 13.33 222 LEU A N 1
ATOM 1630 C CA . LEU A 1 195 ? 28.421 31.761 -15.938 1.00 12.65 222 LEU A CA 1
ATOM 1631 C C . LEU A 1 195 ? 28.027 33.228 -15.993 1.00 11.91 222 LEU A C 1
ATOM 1632 O O . LEU A 1 195 ? 26.992 33.570 -16.568 1.00 13.75 222 LEU A O 1
ATOM 1637 N N . LEU A 1 196 ? 28.855 34.077 -15.396 1.00 12.03 223 LEU A N 1
ATOM 1638 C CA . LEU A 1 196 ? 28.738 35.530 -15.536 1.00 10.88 223 LEU A CA 1
ATOM 1639 C C . LEU A 1 196 ? 29.771 36.120 -16.503 1.00 12.05 223 LEU A C 1
ATOM 1640 O O . LEU A 1 196 ? 29.520 37.185 -17.082 1.00 12.63 223 LEU A O 1
ATOM 1645 N N . GLY A 1 197 ? 30.933 35.474 -16.663 1.00 11.34 224 GLY A N 1
ATOM 1646 C CA . GLY A 1 197 ? 31.992 35.987 -17.523 1.00 10.99 224 GLY A CA 1
ATOM 1647 C C . GLY A 1 197 ? 33.289 35.295 -17.144 1.00 11.85 224 GLY A C 1
ATOM 1648 O O . GLY A 1 197 ? 33.253 34.235 -16.527 1.00 12.70 224 GLY A O 1
ATOM 1649 N N . TYR A 1 198 ? 34.411 35.876 -17.565 1.00 13.37 225 TYR A N 1
ATOM 1650 C CA . TYR A 1 198 ? 35.734 35.325 -17.280 1.00 12.41 225 TYR A CA 1
ATOM 1651 C C . TYR A 1 198 ? 36.554 36.340 -16.577 1.00 13.21 225 TYR A C 1
ATOM 1652 O O . TYR A 1 198 ? 36.509 37.545 -16.894 1.00 11.27 225 TYR A O 1
ATOM 1669 N N . GLY A 1 200 ? 39.349 38.719 -15.365 1.00 10.82 227 GLY A N 1
ATOM 1670 C CA . GLY A 1 200 ? 40.285 39.503 -16.155 1.00 12.40 227 GLY A CA 1
ATOM 1671 C C . GLY A 1 200 ? 41.146 40.471 -15.366 1.00 13.23 227 GLY A C 1
ATOM 1672 O O . GLY A 1 200 ? 41.337 40.324 -14.154 1.00 12.98 227 GLY A O 1
ATOM 1673 N N . ASP A 1 201 ? 41.667 41.456 -16.103 1.00 12.39 228 ASP A N 1
ATOM 1674 C CA . ASP A 1 201 ? 42.440 42.545 -15.540 1.00 15.23 228 ASP A CA 1
ATOM 1675 C C . ASP A 1 201 ? 42.011 43.870 -16.094 1.00 14.21 228 ASP A C 1
ATOM 1676 O O . ASP A 1 201 ? 42.826 44.784 -16.270 1.00 19.05 228 ASP A O 1
ATOM 1681 N N . SER A 1 202 ? 40.713 43.986 -16.355 1.00 13.65 229 SER A N 1
ATOM 1682 C CA . SER A 1 202 ? 40.156 45.186 -16.947 1.00 13.52 229 SER A CA 1
ATOM 1683 C C . SER A 1 202 ? 39.956 46.279 -15.920 1.00 16.00 229 SER A C 1
ATOM 1684 O O . SER A 1 202 ? 39.557 46.028 -14.780 1.00 16.38 229 SER A O 1
ATOM 1687 N N . GLY A 1 203 ? 40.186 47.514 -16.341 1.00 14.42 230 GLY A N 1
ATOM 1688 C CA . GLY A 1 203 ? 39.946 48.661 -15.493 1.00 15.40 230 GLY A CA 1
ATOM 1689 C C . GLY A 1 203 ? 41.034 49.703 -15.634 1.00 20.23 230 GLY A C 1
ATOM 1690 O O . GLY A 1 203 ? 42.018 49.509 -16.370 1.00 21.08 230 GLY A O 1
ATOM 1691 N N . TYR A 1 204 ? 40.818 50.810 -14.925 1.00 24.82 231 TYR A N 1
ATOM 1692 C CA . TYR A 1 204 ? 41.814 51.899 -14.731 1.00 28.46 231 TYR A CA 1
ATOM 1693 C C . TYR A 1 204 ? 42.245 52.510 -16.033 1.00 30.71 231 TYR A C 1
ATOM 1694 O O . TYR A 1 204 ? 43.436 52.470 -16.406 1.00 33.34 231 TYR A O 1
ATOM 1696 N N . GLY A 1 205 ? 41.258 53.035 -16.748 1.00 29.58 232 GLY A N 1
ATOM 1697 C CA . GLY A 1 205 ? 41.488 53.818 -17.963 1.00 28.98 232 GLY A CA 1
ATOM 1698 C C . GLY A 1 205 ? 40.153 53.962 -18.663 1.00 29.52 232 GLY A C 1
ATOM 1699 O O . GLY A 1 205 ? 39.114 53.684 -18.050 1.00 31.46 232 GLY A O 1
ATOM 1700 N N . GLU A 1 206 ? 40.190 54.340 -19.939 1.00 26.46 233 GLU A N 1
ATOM 1701 C CA . GLU A 1 206 ? 38.982 54.430 -20.784 1.00 26.50 233 GLU A CA 1
ATOM 1702 C C . GLU A 1 206 ? 38.365 53.050 -20.963 1.00 22.78 233 GLU A C 1
ATOM 1703 O O . GLU A 1 206 ? 39.042 52.042 -20.751 1.00 21.09 233 GLU A O 1
ATOM 1709 N N . GLU A 1 207 ? 37.088 53.030 -21.364 1.00 20.31 234 GLU A N 1
ATOM 1710 C CA . GLU A 1 207 ? 36.324 51.808 -21.563 1.00 19.45 234 GLU A CA 1
ATOM 1711 C C . GLU A 1 207 ? 37.122 50.780 -22.354 1.00 19.21 234 GLU A C 1
ATOM 1712 O O . GLU A 1 207 ? 37.632 51.069 -23.449 1.00 19.75 234 GLU A O 1
ATOM 1718 N N . GLY A 1 208 ? 37.233 49.595 -21.788 1.00 16.80 235 GLY A N 1
ATOM 1719 C CA . GLY A 1 208 ? 37.923 48.487 -22.431 1.00 16.89 235 GLY A CA 1
ATOM 1720 C C . GLY A 1 208 ? 39.374 48.315 -22.104 1.00 16.73 235 GLY A C 1
ATOM 1721 O O . GLY A 1 208 ? 39.978 47.393 -22.602 1.00 16.57 235 GLY A O 1
ATOM 1722 N N . THR A 1 209 ? 39.940 49.197 -21.279 1.00 14.87 236 THR A N 1
ATOM 1723 C CA . THR A 1 209 ? 41.334 49.065 -20.867 1.00 16.27 236 THR A CA 1
ATOM 1724 C C . THR A 1 209 ? 41.606 47.764 -20.095 1.00 16.79 236 THR A C 1
ATOM 1725 O O . THR A 1 209 ? 40.862 47.409 -19.183 1.00 16.49 236 THR A O 1
ATOM 1729 N N . THR A 1 210 ? 42.719 47.123 -20.452 1.00 14.38 237 THR A N 1
ATOM 1730 C CA . THR A 1 210 ? 43.138 45.875 -19.864 1.00 15.70 237 THR A CA 1
ATOM 1731 C C . THR A 1 210 ? 44.638 45.978 -19.567 1.00 16.84 237 THR A C 1
ATOM 1732 O O . THR A 1 210 ? 45.342 46.889 -20.074 1.00 18.49 237 THR A O 1
ATOM 1736 N N . GLY A 1 211 ? 45.093 45.060 -18.713 1.00 18.16 238 GLY A N 1
ATOM 1737 C CA . GLY A 1 211 ? 46.505 44.806 -18.490 1.00 23.13 238 GLY A CA 1
ATOM 1738 C C . GLY A 1 211 ? 47.190 45.681 -17.465 1.00 25.63 238 GLY A C 1
ATOM 1739 O O . GLY A 1 211 ? 48.397 45.521 -17.238 1.00 26.53 238 GLY A O 1
ATOM 1740 N N . GLU A 1 212 ? 46.468 46.589 -16.830 1.00 22.62 239 GLU A N 1
ATOM 1741 C CA . GLU A 1 212 ? 47.109 47.538 -15.910 1.00 24.97 239 GLU A CA 1
ATOM 1742 C C . GLU A 1 212 ? 47.418 46.949 -14.526 1.00 30.21 239 GLU A C 1
ATOM 1743 O O . GLU A 1 212 ? 48.147 47.554 -13.754 1.00 29.60 239 GLU A O 1
ATOM 1749 N N . PHE A 1 213 ? 46.869 45.776 -14.215 1.00 26.91 240 PHE A N 1
ATOM 1750 C CA . PHE A 1 213 ? 47.084 45.148 -12.910 1.00 27.05 240 PHE A CA 1
ATOM 1751 C C . PHE A 1 213 ? 46.898 43.656 -13.053 1.00 23.10 240 PHE A C 1
ATOM 1752 O O . PHE A 1 213 ? 46.530 43.224 -14.118 1.00 18.99 240 PHE A O 1
ATOM 1760 N N . PRO A 1 214 ? 47.269 42.859 -12.023 1.00 23.36 241 PRO A N 1
ATOM 1761 C CA . PRO A 1 214 ? 47.143 41.406 -12.109 1.00 19.35 241 PRO A CA 1
ATOM 1762 C C . PRO A 1 214 ? 45.715 40.918 -12.307 1.00 16.05 241 PRO A C 1
ATOM 1763 O O . PRO A 1 214 ? 44.745 41.582 -11.917 1.00 18.97 241 PRO A O 1
ATOM 1767 N N . VAL A 1 215 ? 45.619 39.746 -12.895 1.00 16.46 242 VAL A N 1
ATOM 1768 C CA . VAL A 1 215 ? 44.319 39.124 -13.122 1.00 14.50 242 VAL A CA 1
ATOM 1769 C C . VAL A 1 215 ? 43.749 38.671 -11.776 1.00 14.50 242 VAL A C 1
ATOM 1770 O O . VAL A 1 215 ? 44.401 37.972 -10.993 1.00 14.30 242 VAL A O 1
ATOM 1774 N N . HIS A 1 216 ? 42.521 39.111 -11.505 1.00 12.70 243 HIS A N 1
ATOM 1775 C CA . HIS A 1 216 ? 41.810 38.775 -10.307 1.00 11.53 243 HIS A CA 1
ATOM 1776 C C . HIS A 1 216 ? 40.352 39.109 -10.468 1.00 11.73 243 HIS A C 1
ATOM 1777 O O . HIS A 1 216 ? 39.960 39.945 -11.312 1.00 13.30 243 HIS A O 1
ATOM 1784 N N . LEU A 1 217 ? 39.543 38.434 -9.655 1.00 10.87 244 LEU A N 1
ATOM 1785 C CA . LEU A 1 217 ? 38.130 38.820 -9.517 1.00 9.92 244 LEU A CA 1
ATOM 1786 C C . LEU A 1 217 ? 38.000 39.696 -8.289 1.00 12.29 244 LEU A C 1
ATOM 1787 O O . LEU A 1 217 ? 38.372 39.281 -7.186 1.00 12.15 244 LEU A O 1
ATOM 1792 N N . HIS A 1 218 ? 37.492 40.919 -8.453 1.00 10.43 245 HIS A N 1
ATOM 1793 C CA . HIS A 1 218 ? 37.099 41.689 -7.277 1.00 11.43 245 HIS A CA 1
ATOM 1794 C C . HIS A 1 218 ? 35.631 41.378 -6.996 1.00 11.79 245 HIS A C 1
ATOM 1795 O O . HIS A 1 218 ? 34.771 41.587 -7.874 1.00 11.49 245 HIS A O 1
ATOM 1802 N N . LEU A 1 219 ? 35.356 40.912 -5.776 1.00 10.23 246 LEU A N 1
ATOM 1803 C CA . LEU A 1 219 ? 33.979 40.608 -5.319 1.00 10.47 246 LEU A CA 1
ATOM 1804 C C . LEU A 1 219 ? 33.598 41.611 -4.258 1.00 12.20 246 LEU A C 1
ATOM 1805 O O . LEU A 1 219 ? 34.330 41.823 -3.279 1.00 12.47 246 LEU A O 1
ATOM 1810 N N . GLY A 1 220 ? 32.430 42.223 -4.441 1.00 10.48 247 GLY A N 1
ATOM 1811 C CA . GLY A 1 220 ? 31.828 43.072 -3.439 1.00 9.56 247 GLY A CA 1
ATOM 1812 C C . GLY A 1 220 ? 30.433 42.584 -3.112 1.00 10.82 247 GLY A C 1
ATOM 1813 O O . GLY A 1 220 ? 29.781 41.946 -3.913 1.00 10.52 247 GLY A O 1
ATOM 1814 N N . ILE A 1 221 ? 30.009 42.848 -1.887 1.00 10.28 248 ILE A N 1
ATOM 1815 C CA . ILE A 1 221 ? 28.602 42.594 -1.469 1.00 9.31 248 ILE A CA 1
ATOM 1816 C C . ILE A 1 221 ? 28.114 43.888 -0.866 1.00 9.29 248 ILE A C 1
ATOM 1817 O O . ILE A 1 221 ? 28.750 44.425 0.068 1.00 11.80 248 ILE A O 1
ATOM 1822 N N . TYR A 1 222 ? 26.945 44.313 -1.328 1.00 10.48 249 TYR A N 1
ATOM 1823 C CA . TYR A 1 222 ? 26.371 45.580 -0.888 1.00 11.80 249 TYR A CA 1
ATOM 1824 C C . TYR A 1 222 ? 24.944 45.401 -0.390 1.00 12.41 249 TYR A C 1
ATOM 1825 O O . TYR A 1 222 ? 24.112 44.722 -1.032 1.00 11.99 249 TYR A O 1
ATOM 1834 N N . LEU A 1 223 ? 24.653 46.059 0.730 1.00 11.98 250 LEU A N 1
ATOM 1835 C CA . LEU A 1 223 ? 23.294 46.144 1.265 1.00 11.25 250 LEU A CA 1
ATOM 1836 C C . LEU A 1 223 ? 22.874 47.586 1.307 1.00 13.88 250 LEU A C 1
ATOM 1837 O O . LEU A 1 223 ? 23.659 48.456 1.612 1.00 13.39 250 LEU A O 1
ATOM 1842 N N . LYS A 1 224 ? 21.609 47.818 1.010 1.00 11.92 251 LYS A N 1
ATOM 1843 C CA . LYS A 1 224 ? 21.069 49.167 0.965 1.00 15.53 251 LYS A CA 1
ATOM 1844 C C . LYS A 1 224 ? 20.599 49.599 2.346 1.00 17.08 251 LYS A C 1
ATOM 1845 O O . LYS A 1 224 ? 19.920 48.846 3.040 1.00 19.69 251 LYS A O 1
ATOM 1851 N N . GLU A 1 225 ? 21.023 50.789 2.780 1.00 13.60 252 GLU A N 1
ATOM 1852 C CA . GLU A 1 225 ? 20.582 51.382 4.037 1.00 13.29 252 GLU A CA 1
ATOM 1853 C C . GLU A 1 225 ? 20.184 52.817 3.731 1.00 13.77 252 GLU A C 1
ATOM 1854 O O . GLU A 1 225 ? 20.999 53.636 3.264 1.00 13.01 252 GLU A O 1
ATOM 1860 N N . GLY A 1 226 ? 18.904 53.118 3.903 1.00 13.32 253 GLY A N 1
ATOM 1861 C CA . GLY A 1 226 ? 18.377 54.355 3.368 1.00 14.99 253 GLY A CA 1
ATOM 1862 C C . GLY A 1 226 ? 18.585 54.348 1.851 1.00 14.13 253 GLY A C 1
ATOM 1863 O O . GLY A 1 226 ? 18.359 53.337 1.155 1.00 15.87 253 GLY A O 1
ATOM 1864 N N . THR A 1 227 ? 19.065 55.463 1.322 1.00 11.69 254 THR A N 1
ATOM 1865 C CA . THR A 1 227 ? 19.339 55.528 -0.109 1.00 13.42 254 THR A CA 1
ATOM 1866 C C . THR A 1 227 ? 20.729 54.991 -0.488 1.00 12.62 254 THR A C 1
ATOM 1867 O O . THR A 1 227 ? 21.082 54.973 -1.670 1.00 16.00 254 THR A O 1
ATOM 1871 N N . GLU A 1 228 ? 21.546 54.605 0.477 1.00 13.25 255 GLU A N 1
ATOM 1872 C CA A GLU A 1 228 ? 22.947 54.285 0.218 0.50 13.11 255 GLU A CA 1
ATOM 1873 C CA B GLU A 1 228 ? 22.950 54.269 0.224 0.50 14.32 255 GLU A CA 1
ATOM 1874 C C . GLU A 1 228 ? 23.215 52.790 0.076 1.00 15.32 255 GLU A C 1
ATOM 1875 O O . GLU A 1 228 ? 22.692 51.993 0.837 1.00 16.96 255 GLU A O 1
ATOM 1886 N N . GLU A 1 229 ? 24.088 52.423 -0.879 1.00 13.48 256 GLU A N 1
ATOM 1887 C CA . GLU A 1 229 ? 24.566 51.047 -0.981 1.00 12.50 256 GLU A CA 1
ATOM 1888 C C . GLU A 1 229 ? 25.825 50.982 -0.156 1.00 13.42 256 GLU A C 1
ATOM 1889 O O . GLU A 1 229 ? 26.738 51.785 -0.366 1.00 16.64 256 GLU A O 1
ATOM 1895 N N . ILE A 1 230 ? 25.844 50.057 0.799 1.00 12.36 257 ILE A N 1
ATOM 1896 C CA A ILE A 1 230 ? 26.911 49.922 1.806 0.50 11.49 257 ILE A CA 1
ATOM 1897 C CA B ILE A 1 230 ? 26.956 49.957 1.729 0.50 11.00 257 ILE A CA 1
ATOM 1898 C C . ILE A 1 230 ? 27.651 48.624 1.546 1.00 11.69 257 ILE A C 1
ATOM 1899 O O . ILE A 1 230 ? 27.041 47.559 1.597 1.00 10.75 257 ILE A O 1
ATOM 1908 N N . SER A 1 231 ? 28.955 48.705 1.327 1.00 11.11 258 SER A N 1
ATOM 1909 C CA . SER A 1 231 ? 29.747 47.495 1.199 1.00 9.89 258 SER A CA 1
ATOM 1910 C C . SER A 1 231 ? 29.947 46.797 2.559 1.00 11.52 258 SER A C 1
ATOM 1911 O O . SER A 1 231 ? 30.108 47.439 3.607 1.00 11.18 258 SER A O 1
ATOM 1914 N N . VAL A 1 232 ? 29.944 45.468 2.503 1.00 10.34 259 VAL A N 1
ATOM 1915 C CA . VAL A 1 232 ? 30.248 44.603 3.660 1.00 10.65 259 VAL A CA 1
ATOM 1916 C C . VAL A 1 232 ? 31.310 43.602 3.260 1.00 11.36 259 VAL A C 1
ATOM 1917 O O . VAL A 1 232 ? 31.466 43.302 2.073 1.00 11.61 259 VAL A O 1
ATOM 1921 N N . ASN A 1 233 ? 32.030 43.083 4.240 1.00 10.52 260 ASN A N 1
ATOM 1922 C CA . ASN A 1 233 ? 33.145 42.178 3.977 1.00 7.68 260 ASN A CA 1
ATOM 1923 C C . ASN A 1 233 ? 32.686 40.846 3.403 1.00 10.27 260 ASN A C 1
ATOM 1924 O O . ASN A 1 233 ? 32.019 40.076 4.115 1.00 10.20 260 ASN A O 1
ATOM 1929 N N . PRO A 1 234 ? 33.113 40.507 2.153 1.00 8.87 261 PRO A N 1
ATOM 1930 C CA . PRO A 1 234 ? 32.713 39.200 1.642 1.00 8.78 261 PRO A CA 1
ATOM 1931 C C . PRO A 1 234 ? 33.593 38.055 2.116 1.00 10.01 261 PRO A C 1
ATOM 1932 O O . PRO A 1 234 ? 33.272 36.907 1.849 1.00 10.96 261 PRO A O 1
ATOM 1936 N N . TYR A 1 235 ? 34.706 38.342 2.779 1.00 9.48 262 TYR A N 1
ATOM 1937 C CA . TYR A 1 235 ? 35.655 37.294 3.064 1.00 10.07 262 TYR A CA 1
ATOM 1938 C C . TYR A 1 235 ? 35.049 36.105 3.839 1.00 9.57 262 TYR A C 1
ATOM 1939 O O . TYR A 1 235 ? 35.201 34.950 3.420 1.00 10.99 262 TYR A O 1
ATOM 1948 N N . PRO A 1 236 ? 34.330 36.365 4.954 1.00 10.97 263 PRO A N 1
ATOM 1949 C CA . PRO A 1 236 ? 33.838 35.180 5.692 1.00 11.56 263 PRO A CA 1
ATOM 1950 C C . PRO A 1 236 ? 32.824 34.305 4.942 1.00 10.72 263 PRO A C 1
ATOM 1951 O O . PRO A 1 236 ? 32.907 33.050 5.015 1.00 11.75 263 PRO A O 1
ATOM 1955 N N . VAL A 1 237 ? 31.923 34.926 4.186 1.00 11.97 264 VAL A N 1
ATOM 1956 C CA . VAL A 1 237 ? 30.982 34.139 3.351 1.00 12.29 264 VAL A CA 1
ATOM 1957 C C . VAL A 1 237 ? 31.710 33.403 2.221 1.00 10.63 264 VAL A C 1
ATOM 1958 O O . VAL A 1 237 ? 31.388 32.276 1.896 1.00 12.27 264 VAL A O 1
ATOM 1962 N N . LEU A 1 238 ? 32.804 33.989 1.712 1.00 11.91 265 LEU A N 1
ATOM 1963 C CA . LEU A 1 238 ? 33.612 33.293 0.717 1.00 12.37 265 LEU A CA 1
ATOM 1964 C C . LEU A 1 238 ? 34.258 32.075 1.334 1.00 11.42 265 LEU A C 1
ATOM 1965 O O . LEU A 1 238 ? 34.274 31.022 0.701 1.00 13.26 265 LEU A O 1
ATOM 1970 N N . ARG A 1 239 ? 34.803 32.214 2.560 1.00 11.29 266 ARG A N 1
ATOM 1971 C CA . ARG A 1 239 ? 35.403 31.071 3.261 1.00 13.16 266 ARG A CA 1
ATOM 1972 C C . ARG A 1 239 ? 34.393 29.985 3.498 1.00 14.01 266 ARG A C 1
ATOM 1973 O O . ARG A 1 239 ? 34.691 28.799 3.350 1.00 13.06 266 ARG A O 1
ATOM 1981 N N . TYR A 1 240 ? 33.165 30.389 3.828 1.00 13.23 267 TYR A N 1
ATOM 1982 C CA . TYR A 1 240 ? 32.053 29.451 4.033 1.00 16.10 267 TYR A CA 1
ATOM 1983 C C . TYR A 1 240 ? 31.701 28.680 2.762 1.00 14.12 267 TYR A C 1
ATOM 1984 O O . TYR A 1 240 ? 31.398 27.478 2.831 1.00 16.58 267 TYR A O 1
ATOM 1993 N N . ALA A 1 241 ? 31.810 29.341 1.618 1.00 12.98 268 ALA A N 1
ATOM 1994 C CA . ALA A 1 241 ? 31.538 28.735 0.330 1.00 14.06 268 ALA A CA 1
ATOM 1995 C C . ALA A 1 241 ? 32.753 28.096 -0.352 1.00 13.91 268 ALA A C 1
ATOM 1996 O O . ALA A 1 241 ? 32.610 27.577 -1.446 1.00 13.65 268 ALA A O 1
ATOM 1998 N N A GLU A 1 242 ? 33.907 28.095 0.329 0.50 15.45 269 GLU A N 1
ATOM 1999 N N B GLU A 1 242 ? 33.944 28.133 0.235 0.50 15.15 269 GLU A N 1
ATOM 2000 C CA A GLU A 1 242 ? 35.188 27.661 -0.254 0.50 15.31 269 GLU A CA 1
ATOM 2001 C CA B GLU A 1 242 ? 35.112 27.728 -0.563 0.50 12.82 269 GLU A CA 1
ATOM 2002 C C A GLU A 1 242 ? 35.136 26.270 -0.870 0.50 15.78 269 GLU A C 1
ATOM 2003 C C B GLU A 1 242 ? 35.187 26.218 -0.896 0.50 15.01 269 GLU A C 1
ATOM 2004 O O A GLU A 1 242 ? 35.669 26.052 -1.954 0.50 19.33 269 GLU A O 1
ATOM 2005 O O B GLU A 1 242 ? 35.903 25.848 -1.818 0.50 18.35 269 GLU A O 1
ATOM 2016 N N . ASN A 1 243 ? 34.489 25.350 -0.165 1.00 16.18 270 ASN A N 1
ATOM 2017 C CA . ASN A 1 243 ? 34.372 23.944 -0.578 1.00 21.11 270 ASN A CA 1
ATOM 2018 C C . ASN A 1 243 ? 33.142 23.677 -1.431 1.00 21.54 270 ASN A C 1
ATOM 2019 O O . ASN A 1 243 ? 32.844 22.527 -1.718 1.00 24.37 270 ASN A O 1
ATOM 2024 N N . ALA A 1 244 ? 32.455 24.738 -1.854 1.00 14.78 271 ALA A N 1
ATOM 2025 C CA . ALA A 1 244 ? 31.303 24.653 -2.747 1.00 14.39 271 ALA A CA 1
ATOM 2026 C C . ALA A 1 244 ? 31.679 25.256 -4.097 1.00 15.29 271 ALA A C 1
ATOM 2027 O O . ALA A 1 244 ? 31.157 26.287 -4.535 1.00 15.77 271 ALA A O 1
ATOM 2029 N N . ARG A 1 245 ? 32.617 24.618 -4.763 1.00 17.10 272 ARG A N 1
ATOM 2030 C CA . ARG A 1 245 ? 33.045 25.062 -6.097 1.00 18.73 272 ARG A CA 1
ATOM 2031 C C . ARG A 1 245 ? 32.351 24.203 -7.151 1.00 18.38 272 ARG A C 1
ATOM 2032 O O . ARG A 1 245 ? 32.420 22.968 -7.127 1.00 22.91 272 ARG A O 1
ATOM 2040 N N . ILE A 1 246 ? 31.636 24.855 -8.057 1.00 15.79 273 ILE A N 1
ATOM 2041 C CA . ILE A 1 246 ? 30.986 24.161 -9.162 1.00 16.22 273 ILE A CA 1
ATOM 2042 C C . ILE A 1 246 ? 32.075 23.587 -10.088 1.00 16.10 273 ILE A C 1
ATOM 2043 O O . ILE A 1 246 ? 33.177 24.141 -10.173 1.00 16.64 273 ILE A O 1
ATOM 2048 N N . LYS A 1 247 ? 31.827 22.420 -10.667 1.00 18.31 274 LYS A N 1
ATOM 2049 C CA . LYS A 1 247 ? 32.794 21.719 -11.502 1.00 21.63 274 LYS A CA 1
ATOM 2050 C C . LYS A 1 247 ? 32.533 22.053 -12.955 1.00 23.32 274 LYS A C 1
ATOM 2051 O O . LYS A 1 247 ? 31.395 21.929 -13.434 1.00 25.09 274 LYS A O 1
ATOM 2057 N N . CYS A 1 248 ? 33.581 22.476 -13.655 1.00 23.23 275 CYS A N 1
ATOM 2058 C CA A CYS A 1 248 ? 33.497 22.998 -15.043 0.50 22.73 275 CYS A CA 1
ATOM 2059 C CA B CYS A 1 248 ? 33.423 22.823 -15.066 0.50 26.55 275 CYS A CA 1
ATOM 2060 C C . CYS A 1 248 ? 34.709 22.534 -15.830 1.00 26.30 275 CYS A C 1
ATOM 2061 O O . CYS A 1 248 ? 35.784 22.411 -15.253 1.00 23.79 275 CYS A O 1
ATOM 2066 N N . VAL A 1 249 ? 34.550 22.312 -17.141 1.00 28.33 276 VAL A N 1
ATOM 2067 C CA . VAL A 1 249 ? 35.692 22.127 -18.026 1.00 28.40 276 VAL A CA 1
ATOM 2068 C C . VAL A 1 249 ? 36.155 23.531 -18.398 1.00 27.38 276 VAL A C 1
ATOM 2069 O O . VAL A 1 249 ? 35.362 24.305 -18.934 1.00 27.03 276 VAL A O 1
ATOM 2073 N N . TYR A 1 250 ? 37.395 23.878 -18.059 1.00 27.16 277 TYR A N 1
ATOM 2074 C CA . TYR A 1 250 ? 37.908 25.249 -18.337 1.00 30.60 277 TYR A CA 1
ATOM 2075 C C . TYR A 1 250 ? 38.261 25.459 -19.831 1.00 36.12 277 TYR A C 1
ATOM 2076 O O . TYR A 1 250 ? 37.959 26.512 -20.412 1.00 35.93 277 TYR A O 1
ATOM 2085 N N . SER A 1 251 ? 38.937 24.469 -20.415 1.00 42.04 278 SER A N 1
ATOM 2086 C CA . SER A 1 251 ? 39.599 24.610 -21.735 1.00 45.00 278 SER A CA 1
ATOM 2087 C C . SER A 1 251 ? 38.908 23.777 -22.791 1.00 47.17 278 SER A C 1
ATOM 2088 O O . SER A 1 251 ? 38.767 22.570 -22.632 1.00 49.45 278 SER A O 1
#

Sequence (245 aa):
GVSGFQRLQKPVVSQPDFRRQPVSETQVYLKQQAADPGRDVGLYWATDFENRRFPGKVSPSGFQKLYRQWRRNQTTGGWDAYVQSCRAIWNDVKYFPIPQSSLDDTEDKIISSYVDSWFERNYGGKRGHEGTDIAEKNTTPGYYPVVSTDGVVTTEEKGWLEEKGGWRIGITAPTGAYFYYAHLDSYAEELEKGDPVKAGDLLGYGDSGYGEEGTTGEFPVHLHLGIYLKEGTEEEIISVNPYPVLRYAEENARIKCCVYS

Secondary structure (DSSP, 8-state):
---HHHHHTS-STTSHHHHH-------TTGGG-SSHHHHHHHH---TTTTS---S-SSHHHHHHHHHHHTTSTTHHHHHHHHHHHHTT--S-SSPEESSSS------------STT-S-TT---EE---S--TT-S-EE---EEEEEEEEETTTEEEEEEE-TTS-EEEEEEES-B-S--TT-EE-TT-EEE-----SSSTT---SS----EEEEEEEETTEEEEE--HHHHHHTTT-PPEE---

Organism: Mediterraneibacter gnavus (strain ATCC 29149 / DSM 114966 / JCM 6515 / VPI C7-9) (NCBI:txid411470)

Solvent-accessible surface area: 12130 Å² total